Protein AF-A0A9X8DNZ8-F1 (afdb_monomer)

Radius of gyration: 79.42 Å; Cα contacts (8 Å, |Δi|>4): 72; chains: 1; bounding box: 131×58×245 Å

Solvent-accessible surface area (backbone atoms only — not comparable to full-atom values): 17752 Å² total; per-residue (Å²): 133,63,67,73,53,52,57,54,47,52,53,52,49,52,51,50,50,52,53,48,52,52,49,54,49,52,51,49,55,52,49,54,51,52,51,52,51,52,51,51,53,51,51,53,50,52,52,49,52,49,53,49,52,53,49,52,52,53,52,50,52,51,50,53,50,53,51,54,52,51,52,50,54,51,52,51,53,53,50,51,50,49,53,50,52,53,50,54,50,52,51,52,52,53,54,50,53,54,50,50,52,52,48,52,52,50,54,50,51,51,53,53,49,54,53,51,49,52,55,49,52,54,50,49,52,50,53,51,52,51,49,52,52,51,52,51,50,49,52,50,50,52,53,49,51,52,52,50,52,53,49,54,52,50,50,54,51,49,52,51,52,50,55,51,55,58,70,68,49,90,71,82,93,80,82,96,78,85,86,81,74,82,58,57,67,57,52,56,56,54,50,56,57,54,50,46,41,76,75,63,80,50,51,47,55,56,50,48,49,55,50,49,55,50,46,68,67,60,78,47,62,80,56,36,59,49,49,64,48,49,71,73,75,51,98,72,76,46,43,70,62,55,52,53,51,50,52,51,49,52,52,50,51,52,52,51,48,50,50,50,56,48,60,68,61,33,53,62,57,94,88,56,52,73,66,58,45,52,50,54,47,49,48,53,26,53,79,6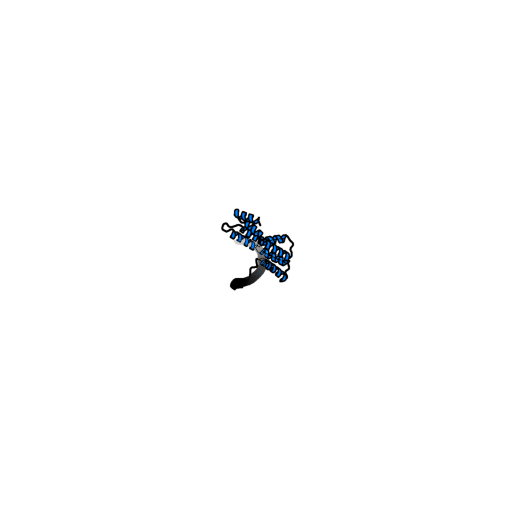4,70,51,57,71,70,61,36,51,53,44,57,47,74,19,40,86,49,66,73,58,30,50,52,54,52,58,53,64,72,74,108

Foldseek 3Di:
DVVVVVVVVVVVVVVVVVVVVVVVVVVVVVVVVVVVVVVVVVVVVVVVVVVVVVVVVVVVVVVVVVVVVVVVVVVVVVVVVVVVVVVVVVVVVVVVVVVVVVVVVVVVVVVVVVVVVVVVVVVVVVVVVVVVVVVVVVVVVVVVVVVVVVVVVVVVVVVVVVVVVVVPPDDDDDDDDDDDDPVVVLVVVLVVLVVCVVPPVDDQQVSVVVVLVCQVVVPPVVSNVVVVVVVVPDDDSGNVVVSVVSVVVVVVVVLVVLVVVLLVLLADDPPDDLVRSLVVLVVSCSNSVHDPVVSLVSNLVRYPPVVVSVVSVVVVVVD

Mean predicted aligned error: 21.53 Å

Structure (mmCIF, N/CA/C/O backbone):
data_AF-A0A9X8DNZ8-F1
#
_entry.id   AF-A0A9X8DNZ8-F1
#
loop_
_atom_site.group_PDB
_atom_site.id
_atom_site.type_symbol
_atom_site.label_atom_id
_atom_site.label_alt_id
_atom_site.label_comp_id
_atom_site.label_asym_id
_atom_site.label_entity_id
_atom_site.label_seq_id
_atom_site.pdbx_PDB_ins_code
_atom_site.Cartn_x
_atom_site.Cartn_y
_atom_site.Cartn_z
_atom_site.occupancy
_atom_site.B_iso_or_equiv
_atom_site.auth_seq_id
_atom_site.auth_comp_id
_atom_site.auth_asym_id
_atom_site.auth_atom_id
_atom_site.pdbx_PDB_model_num
ATOM 1 N N . ASN A 1 1 ? -72.846 7.928 144.004 1.00 53.88 1 ASN A N 1
ATOM 2 C CA . ASN A 1 1 ? -71.671 8.209 143.146 1.00 53.88 1 ASN A CA 1
ATOM 3 C C . ASN A 1 1 ? -71.038 6.981 142.483 1.00 53.88 1 ASN A C 1
ATOM 5 O O . ASN A 1 1 ? -70.065 7.169 141.765 1.00 53.88 1 ASN A O 1
ATOM 9 N N . GLU A 1 2 ? -71.590 5.767 142.614 1.00 50.53 2 GLU A N 1
ATOM 10 C CA . GLU A 1 2 ? -71.087 4.581 141.883 1.00 50.53 2 GLU A CA 1
ATOM 11 C C . GLU A 1 2 ? -71.975 4.176 140.691 1.00 50.53 2 GLU A C 1
ATOM 13 O O . GLU A 1 2 ? -71.447 3.799 139.653 1.00 50.53 2 GLU A O 1
ATOM 18 N N . VAL A 1 3 ? -73.295 4.391 140.771 1.00 57.28 3 VAL A N 1
ATOM 19 C CA . VAL A 1 3 ? -74.269 4.008 139.722 1.00 57.28 3 VAL A CA 1
ATOM 20 C C . VAL A 1 3 ? -74.147 4.847 138.431 1.00 57.28 3 VAL A C 1
ATOM 22 O O . VAL A 1 3 ? -74.189 4.303 137.335 1.00 57.28 3 VAL A O 1
ATOM 25 N N . ASN A 1 4 ? -73.852 6.152 138.525 1.00 55.16 4 ASN A N 1
ATOM 26 C CA . ASN A 1 4 ? -73.602 6.988 137.332 1.00 55.16 4 ASN A CA 1
ATOM 27 C C . ASN A 1 4 ? -72.264 6.676 136.631 1.00 55.16 4 ASN A C 1
ATOM 29 O O . ASN A 1 4 ? -72.057 7.090 135.494 1.00 55.16 4 ASN A O 1
ATOM 33 N N . ARG A 1 5 ? -71.331 5.978 137.298 1.00 57.69 5 ARG A N 1
ATOM 34 C CA . ARG A 1 5 ? -70.069 5.535 136.679 1.00 57.69 5 ARG A CA 1
ATOM 35 C C . ARG A 1 5 ? -70.252 4.234 135.905 1.00 57.69 5 ARG A C 1
ATOM 37 O O . ARG A 1 5 ? -69.606 4.074 134.879 1.00 57.69 5 ARG A O 1
ATOM 44 N N . THR A 1 6 ? -71.122 3.336 136.365 1.00 58.97 6 THR A N 1
ATOM 45 C CA . THR A 1 6 ? -71.393 2.057 135.693 1.00 58.97 6 THR A CA 1
ATOM 46 C C . THR A 1 6 ? -72.215 2.243 134.418 1.00 58.97 6 THR A C 1
ATOM 48 O O . THR A 1 6 ? -71.844 1.685 133.392 1.00 58.97 6 THR A O 1
ATOM 51 N N . GLU A 1 7 ? -73.227 3.117 134.421 1.00 61.44 7 GLU A N 1
ATOM 52 C CA . GLU A 1 7 ? -74.022 3.416 133.212 1.00 61.44 7 GLU A CA 1
ATOM 53 C C . GLU A 1 7 ? -73.207 4.163 132.135 1.00 61.44 7 GLU A C 1
ATOM 55 O O . GLU A 1 7 ? -73.323 3.874 130.944 1.00 61.44 7 GLU A O 1
ATOM 60 N N . GLY A 1 8 ? -72.312 5.077 132.535 1.00 66.94 8 GLY A N 1
ATOM 61 C CA . GLY A 1 8 ? -71.400 5.760 131.605 1.00 66.94 8 GLY A CA 1
ATOM 62 C C . GLY A 1 8 ? -70.326 4.842 131.005 1.00 66.94 8 GLY A C 1
ATOM 63 O O . GLY A 1 8 ? -69.900 5.046 129.865 1.00 66.94 8 GLY A O 1
ATOM 64 N N . LEU A 1 9 ? -69.908 3.810 131.750 1.00 68.69 9 LEU A N 1
ATOM 65 C CA . LEU A 1 9 ? -68.983 2.783 131.266 1.00 68.69 9 LEU A CA 1
ATOM 66 C C . LEU A 1 9 ? -69.669 1.815 130.295 1.00 68.69 9 LEU A C 1
ATOM 68 O O . LEU A 1 9 ? -69.074 1.500 129.271 1.00 68.69 9 LEU A O 1
ATOM 72 N N . GLU A 1 10 ? -70.911 1.397 130.559 1.00 70.88 10 GLU A N 1
ATOM 73 C CA . GLU A 1 10 ? -71.688 0.535 129.652 1.00 70.88 10 GLU A CA 1
ATOM 74 C C . GLU A 1 10 ? -72.021 1.229 128.324 1.00 70.88 10 GLU A C 1
ATOM 76 O O . GLU A 1 10 ? -71.846 0.630 127.261 1.00 70.88 10 GLU A O 1
ATOM 81 N N . ALA A 1 11 ? -72.415 2.507 128.358 1.00 75.06 11 ALA A N 1
ATOM 82 C CA . ALA A 1 11 ? -72.649 3.295 127.146 1.00 75.06 11 ALA A CA 1
ATOM 83 C C . ALA A 1 11 ? -71.362 3.479 126.319 1.00 75.06 11 ALA A C 1
ATOM 85 O O . ALA A 1 11 ? -71.377 3.275 125.105 1.00 75.06 11 ALA A O 1
ATOM 86 N N . SER A 1 12 ? -70.231 3.766 126.978 1.00 77.44 12 SER A N 1
ATOM 87 C CA . SER A 1 12 ? -68.924 3.865 126.309 1.00 77.44 12 SER A CA 1
ATOM 88 C C . SER A 1 12 ? -68.467 2.525 125.722 1.00 77.44 12 SER A C 1
ATOM 90 O O . SER A 1 12 ? -67.838 2.501 124.666 1.00 77.44 12 SER A O 1
ATOM 92 N N . LEU A 1 13 ? -68.790 1.400 126.372 1.00 78.50 13 LEU A N 1
ATOM 93 C CA . LEU A 1 13 ? -68.471 0.060 125.869 1.00 78.50 13 LEU A CA 1
ATOM 94 C C . LEU A 1 13 ? -69.308 -0.299 124.634 1.00 78.50 13 LEU A C 1
ATOM 96 O O . LEU A 1 13 ? -68.781 -0.869 123.680 1.00 78.50 13 LEU A O 1
ATOM 100 N N . ALA A 1 14 ? -70.598 0.046 124.634 1.00 78.81 14 ALA A N 1
ATOM 101 C CA . ALA A 1 14 ? -71.493 -0.172 123.499 1.00 78.81 14 ALA A CA 1
ATOM 102 C C . ALA A 1 14 ? -71.117 0.707 122.294 1.00 78.81 14 ALA A C 1
ATOM 104 O O . ALA A 1 14 ? -71.125 0.241 121.153 1.00 78.81 14 ALA A O 1
ATOM 105 N N . GLU A 1 15 ? -70.735 1.962 122.537 1.00 82.50 15 GLU A N 1
ATOM 106 C CA . GLU A 1 15 ? -70.249 2.877 121.503 1.00 82.50 15 GLU A CA 1
ATOM 107 C C . GLU A 1 15 ? -68.892 2.428 120.941 1.00 82.50 15 GLU A C 1
ATOM 109 O O . GLU A 1 15 ? -68.721 2.367 119.722 1.00 82.50 15 GLU A O 1
ATOM 114 N N . ALA A 1 16 ? -67.963 1.994 121.802 1.00 81.31 16 ALA A N 1
ATOM 115 C CA . ALA A 1 16 ? -66.699 1.394 121.380 1.00 81.31 16 ALA A CA 1
ATOM 116 C C . ALA A 1 16 ? -66.910 0.101 120.571 1.00 81.31 16 ALA A C 1
ATOM 118 O O . ALA A 1 16 ? -66.243 -0.098 119.557 1.00 81.31 16 ALA A O 1
ATOM 119 N N . GLY A 1 17 ? -67.867 -0.747 120.964 1.00 83.31 17 GLY A N 1
ATOM 120 C CA . GLY A 1 17 ? -68.229 -1.966 120.235 1.00 83.31 17 GLY A CA 1
ATOM 121 C C . GLY A 1 17 ? -68.838 -1.690 118.857 1.00 83.31 17 GLY A C 1
ATOM 122 O O . GLY A 1 17 ? -68.479 -2.345 117.879 1.00 83.31 17 GLY A O 1
ATOM 123 N N . ASN A 1 18 ? -69.706 -0.681 118.743 1.00 84.81 18 ASN A N 1
ATOM 124 C CA . ASN A 1 18 ? -70.258 -0.254 117.454 1.00 84.81 18 ASN A CA 1
ATOM 125 C C . ASN A 1 18 ? -69.187 0.374 116.549 1.00 84.81 18 ASN A C 1
ATOM 127 O O . ASN A 1 18 ? -69.137 0.065 115.360 1.00 84.81 18 ASN A O 1
ATOM 131 N N . SER A 1 19 ? -68.303 1.205 117.107 1.00 86.81 19 SER A N 1
ATOM 132 C CA . SER A 1 19 ? -67.188 1.823 116.378 1.00 86.81 19 SER A CA 1
ATOM 133 C C . SER A 1 19 ? -66.185 0.773 115.878 1.00 86.81 19 SER A C 1
ATOM 135 O O . SER A 1 19 ? -65.744 0.828 114.729 1.00 86.81 19 SER A O 1
ATOM 137 N N . LEU A 1 20 ? -65.911 -0.257 116.690 1.00 88.12 20 LEU A N 1
ATOM 138 C CA . LEU A 1 20 ? -65.120 -1.419 116.283 1.00 88.12 20 LEU A CA 1
ATOM 139 C C . LEU A 1 20 ? -65.789 -2.174 115.130 1.00 88.12 20 LEU A C 1
ATOM 141 O O . LEU A 1 20 ? -65.130 -2.444 114.134 1.00 88.12 20 LEU A O 1
ATOM 145 N N . ARG A 1 21 ? -67.098 -2.446 115.207 1.00 89.31 21 ARG A N 1
ATOM 146 C CA . ARG A 1 21 ? -67.826 -3.166 114.149 1.00 89.31 21 ARG A CA 1
ATOM 147 C C . ARG A 1 21 ? -67.838 -2.410 112.817 1.00 89.31 21 ARG A C 1
ATOM 149 O O . ARG A 1 21 ? -67.709 -3.019 111.760 1.00 89.31 21 ARG A O 1
ATOM 156 N N . VAL A 1 22 ? -67.985 -1.084 112.859 1.00 90.56 22 VAL A N 1
ATOM 157 C CA . VAL A 1 22 ? -67.903 -0.223 111.665 1.00 90.56 22 VAL A CA 1
ATOM 158 C C . VAL A 1 22 ? -66.478 -0.196 111.110 1.00 90.56 22 VAL A C 1
ATOM 160 O O . VAL A 1 22 ? -66.301 -0.278 109.898 1.00 90.56 22 VAL A O 1
ATOM 163 N N . SER A 1 23 ? -65.461 -0.143 111.974 1.00 88.81 23 SER A N 1
ATOM 164 C CA . SER A 1 23 ? -64.052 -0.238 111.573 1.00 88.81 23 SER A CA 1
ATOM 165 C C . SER A 1 23 ? -63.722 -1.595 110.935 1.00 88.81 23 SER A C 1
ATOM 167 O O . SER A 1 23 ? -63.098 -1.648 109.879 1.00 88.81 23 SER A O 1
ATOM 169 N N . GLU A 1 24 ? -64.201 -2.701 111.506 1.00 91.06 24 GLU A N 1
ATOM 170 C CA . GLU A 1 24 ? -64.069 -4.055 110.950 1.00 91.06 24 GLU A CA 1
ATOM 171 C C . GLU A 1 24 ? -64.763 -4.200 109.589 1.00 91.06 24 GLU A C 1
ATOM 173 O O . GLU A 1 24 ? -64.240 -4.852 108.687 1.00 91.06 24 GLU A O 1
ATOM 178 N N . GLN A 1 25 ? -65.930 -3.576 109.412 1.00 91.88 25 GLN A N 1
ATOM 179 C CA . GLN A 1 25 ? -66.623 -3.579 108.128 1.00 91.88 25 GLN A CA 1
ATOM 180 C C . GLN A 1 25 ? -65.895 -2.717 107.084 1.00 91.88 25 GLN A C 1
ATOM 182 O O . GLN A 1 25 ? -65.643 -3.190 105.981 1.00 91.88 25 GLN A O 1
ATOM 187 N N . CYS A 1 26 ? -65.479 -1.503 107.451 1.00 93.31 26 CYS A N 1
ATOM 188 C CA . CYS A 1 26 ? -64.715 -0.602 106.584 1.00 93.31 26 CYS A CA 1
ATOM 189 C C . CYS A 1 26 ? -63.371 -1.221 106.162 1.00 93.31 26 CYS A C 1
ATOM 191 O O . CYS A 1 26 ? -62.981 -1.156 104.999 1.00 93.31 26 CYS A O 1
ATOM 193 N N . THR A 1 27 ? -62.675 -1.890 107.086 1.00 91.25 27 THR A N 1
ATOM 194 C CA . THR A 1 27 ? -61.431 -2.610 106.774 1.00 91.25 27 THR A CA 1
ATOM 195 C C . THR A 1 27 ? -61.672 -3.814 105.871 1.00 91.25 27 THR A C 1
ATOM 197 O O . THR A 1 27 ? -60.873 -4.042 104.967 1.00 91.25 27 THR A O 1
ATOM 200 N N . ARG A 1 28 ? -62.770 -4.561 106.053 1.00 92.88 28 ARG A N 1
ATOM 201 C CA . ARG A 1 28 ? -63.123 -5.675 105.161 1.00 92.88 28 ARG A CA 1
ATOM 202 C C . ARG A 1 28 ? -63.418 -5.193 103.739 1.00 92.88 28 ARG A C 1
ATOM 204 O O . ARG A 1 28 ? -62.855 -5.741 102.799 1.00 92.88 28 ARG A O 1
ATOM 211 N N . GLU A 1 29 ? -64.226 -4.147 103.592 1.00 94.06 29 GLU A N 1
ATOM 212 C CA . GLU A 1 29 ? -64.543 -3.534 102.294 1.00 94.06 29 GLU A CA 1
ATOM 213 C C . GLU A 1 29 ? -63.278 -2.979 101.611 1.00 94.06 29 GLU A C 1
ATOM 215 O O . GLU A 1 29 ? -63.057 -3.211 100.423 1.00 94.06 29 GLU A O 1
ATOM 220 N N . ALA A 1 30 ? -62.384 -2.335 102.372 1.00 93.56 30 ALA A N 1
ATOM 221 C CA . ALA A 1 30 ? -61.098 -1.866 101.858 1.00 93.56 30 ALA A CA 1
ATOM 222 C C . ALA A 1 30 ? -60.190 -3.019 101.386 1.00 93.56 30 ALA A C 1
ATOM 224 O O . ALA A 1 30 ? -59.528 -2.895 100.356 1.00 93.56 30 ALA A O 1
ATOM 225 N N . VAL A 1 31 ? -60.161 -4.148 102.104 1.00 94.94 31 VAL A N 1
ATOM 226 C CA . VAL A 1 31 ? -59.398 -5.342 101.698 1.00 94.94 31 VAL A CA 1
ATOM 227 C C . VAL A 1 31 ? -59.968 -5.951 100.418 1.00 94.94 31 VAL A C 1
ATOM 229 O O . VAL A 1 31 ? -59.200 -6.265 99.513 1.00 94.94 31 VAL A O 1
ATOM 232 N N . GLU A 1 32 ? -61.291 -6.077 100.304 1.00 94.69 32 GLU A N 1
ATOM 233 C CA . GLU A 1 32 ? -61.946 -6.586 99.091 1.00 94.69 32 GLU A CA 1
ATOM 234 C C . GLU A 1 32 ? -61.673 -5.688 97.874 1.00 94.69 32 GLU A C 1
ATOM 236 O O . GLU A 1 32 ? -61.399 -6.189 96.780 1.00 94.69 32 GLU A O 1
ATOM 241 N N . GLN A 1 33 ? -61.673 -4.365 98.063 1.00 95.69 33 GLN A N 1
ATOM 242 C CA . GLN A 1 33 ? -61.351 -3.412 97.004 1.00 95.69 33 GLN A CA 1
ATOM 243 C C . GLN A 1 33 ? -59.878 -3.492 96.577 1.00 95.69 33 GLN A C 1
ATOM 245 O O . GLN A 1 33 ? -59.594 -3.538 95.379 1.00 95.69 33 GLN A O 1
ATOM 250 N N . LEU A 1 34 ? -58.945 -3.591 97.529 1.00 95.62 34 LEU A N 1
ATOM 251 C CA . LEU A 1 34 ? -57.523 -3.796 97.229 1.00 95.62 34 LEU A CA 1
ATOM 252 C C . LEU A 1 34 ? -57.270 -5.133 96.519 1.00 95.62 34 LEU A C 1
ATOM 254 O O . LEU A 1 34 ? -56.441 -5.201 95.611 1.00 95.62 34 LEU A O 1
ATOM 258 N N . ASP A 1 35 ? -57.989 -6.194 96.891 1.00 96.00 35 ASP A N 1
ATOM 259 C CA . ASP A 1 35 ? -57.913 -7.489 96.214 1.00 96.00 35 ASP A CA 1
ATOM 260 C C . ASP A 1 35 ? -58.441 -7.408 94.777 1.00 96.00 35 ASP A C 1
ATOM 262 O O . ASP A 1 35 ? -57.814 -7.956 93.863 1.00 96.00 35 ASP A O 1
ATOM 266 N N . HIS A 1 36 ? -59.544 -6.688 94.552 1.00 96.38 36 HIS A N 1
ATOM 267 C CA . HIS A 1 36 ? -60.071 -6.439 93.211 1.00 96.38 36 HIS A CA 1
ATOM 268 C C . HIS A 1 36 ? -59.072 -5.658 92.349 1.00 96.38 36 HIS A C 1
ATOM 270 O O . HIS A 1 36 ? -58.758 -6.078 91.233 1.00 96.38 36 HIS A O 1
ATOM 276 N N . GLU A 1 37 ? -58.518 -4.564 92.876 1.00 96.25 37 GLU A N 1
ATOM 277 C CA . GLU A 1 37 ? -57.499 -3.764 92.193 1.00 96.25 37 GLU A CA 1
ATOM 278 C C . GLU A 1 37 ? -56.243 -4.591 91.890 1.00 96.25 37 GLU A C 1
ATOM 280 O O . GLU A 1 37 ? -55.742 -4.553 90.766 1.00 96.25 37 GLU A O 1
ATOM 285 N N . ARG A 1 38 ? -55.769 -5.417 92.835 1.00 96.38 38 ARG A N 1
ATOM 286 C CA . ARG A 1 38 ? -54.625 -6.319 92.618 1.00 96.38 38 ARG A CA 1
ATOM 287 C C . ARG A 1 38 ? -54.864 -7.263 91.441 1.00 96.38 38 ARG A C 1
ATOM 289 O O . ARG A 1 38 ? -53.961 -7.447 90.623 1.00 96.38 38 ARG A O 1
ATOM 296 N N . VAL A 1 39 ? -56.051 -7.867 91.351 1.00 96.94 39 VAL A N 1
ATOM 297 C CA . VAL A 1 39 ? -56.406 -8.779 90.251 1.00 96.94 39 VAL A CA 1
ATOM 298 C C . VAL A 1 39 ? -56.462 -8.032 88.917 1.00 96.94 39 VAL A C 1
ATOM 300 O O . VAL A 1 39 ? -55.906 -8.518 87.931 1.00 96.94 39 VAL A O 1
ATOM 303 N N . GLN A 1 40 ? -57.050 -6.832 88.884 1.00 96.25 40 GLN A N 1
ATOM 304 C CA . GLN A 1 40 ? -57.084 -5.997 87.677 1.00 96.25 40 GLN A CA 1
ATOM 305 C C . GLN A 1 40 ? -55.678 -5.602 87.214 1.00 96.25 40 GLN A C 1
ATOM 307 O O . GLN A 1 40 ? -55.355 -5.735 86.034 1.00 96.25 40 GLN A O 1
ATOM 312 N N . PHE A 1 41 ? -54.801 -5.192 88.135 1.00 96.62 41 PHE A N 1
ATOM 313 C CA . PHE A 1 41 ? -53.411 -4.879 87.802 1.00 96.62 41 PHE A CA 1
ATOM 314 C C . PHE A 1 41 ? -52.639 -6.107 87.309 1.00 96.62 41 PHE A C 1
ATOM 316 O O . PHE A 1 41 ? -51.844 -5.985 86.379 1.00 96.62 41 PHE A O 1
ATOM 323 N N . GLN A 1 42 ? -52.879 -7.293 87.878 1.00 96.94 42 GLN A N 1
ATOM 324 C CA . GLN A 1 42 ? -52.272 -8.533 87.385 1.00 96.94 42 GLN A CA 1
ATOM 325 C C . GLN A 1 42 ? -52.723 -8.878 85.962 1.00 96.94 42 GLN A C 1
ATOM 327 O O . GLN A 1 42 ? -51.879 -9.226 85.136 1.00 96.94 42 GLN A O 1
ATOM 332 N N . LEU A 1 43 ? -54.017 -8.751 85.661 1.00 97.31 43 LEU A N 1
ATOM 333 C CA . LEU A 1 43 ? -54.561 -8.958 84.315 1.00 97.31 43 LEU A CA 1
ATOM 334 C C . LEU A 1 43 ? -53.976 -7.957 83.314 1.00 97.31 43 LEU A C 1
ATOM 336 O O . LEU A 1 43 ? -53.448 -8.365 82.281 1.00 97.31 43 LEU A O 1
ATOM 340 N N . ALA A 1 44 ? -53.984 -6.666 83.655 1.00 96.25 44 ALA A N 1
ATOM 341 C CA . ALA A 1 44 ? -53.419 -5.617 82.813 1.00 96.25 44 ALA A CA 1
ATOM 342 C C . ALA A 1 44 ? -51.917 -5.829 82.564 1.00 96.25 44 ALA A C 1
ATOM 344 O O . ALA A 1 44 ? -51.437 -5.628 81.448 1.00 96.25 44 ALA A O 1
ATOM 345 N N . LEU A 1 45 ? -51.170 -6.282 83.578 1.00 96.88 45 LEU A N 1
ATOM 346 C CA . LEU A 1 45 ? -49.752 -6.604 83.438 1.00 96.88 45 LEU A CA 1
ATOM 347 C C . LEU A 1 45 ? -49.530 -7.804 82.507 1.00 96.88 45 LEU A C 1
ATOM 349 O O . LEU A 1 45 ? -48.628 -7.755 81.673 1.00 96.88 45 LEU A O 1
ATOM 353 N N . GLN A 1 46 ? -50.341 -8.861 82.617 1.00 97.19 46 GLN A N 1
ATOM 354 C CA . GLN A 1 46 ? -50.267 -10.017 81.715 1.00 97.19 46 GLN A CA 1
ATOM 355 C C . GLN A 1 46 ? -50.605 -9.638 80.271 1.00 97.19 46 GLN A C 1
ATOM 357 O O . GLN A 1 46 ? -49.917 -10.068 79.344 1.00 97.19 46 GLN A O 1
ATOM 362 N N . GLU A 1 47 ? -51.628 -8.810 80.067 1.00 97.19 47 GLU A N 1
ATOM 363 C CA . GLU A 1 47 ? -52.017 -8.334 78.741 1.00 97.19 47 GLU A CA 1
ATOM 364 C C . GLU A 1 47 ? -50.932 -7.443 78.125 1.00 97.19 47 GLU A C 1
ATOM 366 O O . GLU A 1 47 ? -50.555 -7.645 76.970 1.00 97.19 47 GLU A O 1
ATOM 371 N N . GLN A 1 48 ? -50.330 -6.548 78.916 1.00 96.81 48 GLN A N 1
ATOM 372 C CA . GLN A 1 48 ? -49.155 -5.775 78.505 1.00 96.81 48 GLN A CA 1
ATOM 373 C C . GLN A 1 48 ? -47.968 -6.672 78.144 1.00 96.81 48 GLN A C 1
ATOM 375 O O . GLN A 1 48 ? -47.346 -6.481 77.102 1.00 96.81 48 GLN A O 1
ATOM 380 N N . GLN A 1 49 ? -47.657 -7.681 78.962 1.00 96.69 49 GLN A N 1
ATOM 381 C CA . GLN A 1 49 ? -46.571 -8.623 78.675 1.00 96.69 49 GLN A CA 1
ATOM 382 C C . GLN A 1 49 ? -46.811 -9.389 77.374 1.00 96.69 49 GLN A C 1
ATOM 384 O O . GLN A 1 49 ? -45.887 -9.534 76.573 1.00 96.69 49 GLN A O 1
ATOM 389 N N . LYS A 1 50 ? -48.047 -9.840 77.137 1.00 97.19 50 LYS A N 1
ATOM 390 C CA . LYS A 1 50 ? -48.434 -10.517 75.899 1.00 97.19 50 LYS A CA 1
ATOM 391 C C . LYS A 1 50 ? -48.324 -9.582 74.695 1.00 97.19 50 LYS A C 1
ATOM 393 O O . LYS A 1 50 ? -47.670 -9.932 73.720 1.00 97.19 50 LYS A O 1
ATOM 398 N N . SER A 1 51 ? -48.875 -8.372 74.797 1.00 96.62 51 SER A N 1
ATOM 399 C CA . SER A 1 51 ? -48.777 -7.360 73.742 1.00 96.62 51 SER A CA 1
ATOM 400 C C . SER A 1 51 ? -47.325 -6.995 73.434 1.00 96.62 51 SER A C 1
ATOM 402 O O . SER A 1 51 ? -46.991 -6.784 72.269 1.00 96.62 51 SER A O 1
ATOM 404 N N . ARG A 1 52 ? -46.456 -6.926 74.451 1.00 97.00 52 ARG A N 1
ATOM 405 C CA . ARG A 1 52 ? -45.025 -6.662 74.268 1.00 97.00 52 ARG A CA 1
ATOM 406 C C . ARG A 1 52 ? -44.342 -7.800 73.514 1.00 97.00 52 ARG A C 1
ATOM 408 O O . ARG A 1 52 ? -43.623 -7.529 72.562 1.00 97.00 52 ARG A O 1
ATOM 415 N N . LEU A 1 53 ? -44.608 -9.050 73.895 1.00 97.44 53 LEU A N 1
ATOM 416 C CA . LEU A 1 53 ? -44.091 -10.242 73.210 1.00 97.44 53 LEU A CA 1
ATOM 417 C C . LEU A 1 53 ? -44.546 -10.318 71.747 1.00 97.44 53 LEU A C 1
ATOM 419 O O . LEU A 1 53 ? -43.746 -10.636 70.868 1.00 97.44 53 LEU A O 1
ATOM 423 N N . ASP A 1 54 ? -45.813 -10.016 71.473 1.00 96.75 54 ASP A N 1
ATOM 424 C CA . ASP A 1 54 ? -46.352 -10.023 70.111 1.00 96.75 54 ASP A CA 1
ATOM 425 C C . ASP A 1 54 ? -45.721 -8.909 69.258 1.00 96.75 54 ASP A C 1
ATOM 427 O O . ASP A 1 54 ? -45.376 -9.131 68.092 1.00 96.75 54 ASP A O 1
ATOM 431 N N . LEU A 1 55 ? -45.491 -7.731 69.848 1.00 96.25 55 LEU A N 1
ATOM 432 C CA . LEU A 1 55 ? -44.780 -6.640 69.187 1.00 96.25 55 LEU A CA 1
ATOM 433 C C . LEU A 1 55 ? -43.312 -7.001 68.916 1.00 96.25 55 LEU A C 1
ATOM 435 O O . LEU A 1 55 ? -42.849 -6.788 67.800 1.00 96.25 55 LEU A O 1
ATOM 439 N N . GLU A 1 56 ? -42.595 -7.563 69.892 1.00 96.25 56 GLU A N 1
ATOM 440 C CA . GLU A 1 56 ? -41.205 -8.025 69.745 1.00 96.25 56 GLU A CA 1
ATOM 441 C C . GLU A 1 56 ? -41.076 -9.059 68.620 1.00 96.25 56 GLU A C 1
ATOM 443 O O . GLU A 1 56 ? -40.238 -8.907 67.734 1.00 96.25 56 GLU A O 1
ATOM 448 N N . ARG A 1 57 ? -41.965 -10.057 68.569 1.00 96.56 57 ARG A N 1
ATOM 449 C CA . ARG A 1 57 ? -41.979 -11.037 67.470 1.00 96.56 57 ARG A CA 1
ATOM 450 C C . ARG A 1 57 ? -42.226 -10.381 66.117 1.00 96.56 57 ARG A C 1
ATOM 452 O O . ARG A 1 57 ? -41.514 -10.660 65.158 1.00 96.56 57 ARG A O 1
ATOM 459 N N . THR A 1 58 ? -43.198 -9.473 66.047 1.00 96.75 58 THR A N 1
ATOM 460 C CA . THR A 1 58 ? -43.536 -8.775 64.799 1.00 96.75 58 THR A CA 1
ATOM 461 C C . THR A 1 58 ? -42.376 -7.907 64.309 1.00 96.75 58 THR A C 1
ATOM 463 O O . THR A 1 58 ? -42.101 -7.853 63.108 1.00 96.75 58 THR A O 1
ATOM 466 N N . THR A 1 59 ? -41.676 -7.216 65.214 1.00 92.88 59 THR A N 1
ATOM 467 C CA . THR A 1 59 ? -40.518 -6.402 64.833 1.00 92.88 59 THR A CA 1
ATOM 468 C C . THR A 1 59 ? -39.334 -7.266 64.420 1.00 92.88 59 THR A C 1
ATOM 470 O O . THR A 1 59 ? -38.700 -6.947 63.414 1.00 92.88 59 THR A O 1
ATOM 473 N N . GLU A 1 60 ? -39.073 -8.378 65.108 1.00 95.75 60 GLU A N 1
ATOM 474 C CA . GLU A 1 60 ? -38.046 -9.342 64.706 1.00 95.75 60 GLU A CA 1
ATOM 475 C C . GLU A 1 60 ? -38.316 -9.944 63.325 1.00 95.75 60 GLU A C 1
ATOM 477 O O . GLU A 1 60 ? -37.409 -9.993 62.494 1.00 95.75 60 GLU A O 1
ATOM 482 N N . ASP A 1 61 ? -39.552 -10.367 63.051 1.00 96.56 61 ASP A N 1
ATOM 483 C CA . ASP A 1 61 ? -39.937 -10.911 61.747 1.00 96.56 61 ASP A CA 1
ATOM 484 C C . ASP A 1 61 ? -39.774 -9.868 60.641 1.00 96.56 61 ASP A C 1
ATOM 486 O O . ASP A 1 61 ? -39.249 -10.171 59.566 1.00 96.56 61 ASP A O 1
ATOM 490 N N . ARG A 1 62 ? -40.128 -8.606 60.922 1.00 95.44 62 ARG A N 1
ATOM 491 C CA . ARG A 1 62 ? -39.914 -7.503 59.979 1.00 95.44 62 ARG A CA 1
ATOM 492 C C . ARG A 1 62 ? -38.429 -7.258 59.712 1.00 95.44 62 ARG A C 1
ATOM 494 O O . ARG A 1 62 ? -38.048 -7.044 58.564 1.00 95.44 62 ARG A O 1
ATOM 501 N N . VAL A 1 63 ? -37.586 -7.300 60.745 1.00 94.69 63 VAL A N 1
ATOM 502 C CA . VAL A 1 63 ? -36.130 -7.147 60.594 1.00 94.69 63 VAL A CA 1
ATOM 503 C C . VAL A 1 63 ? -35.541 -8.313 59.799 1.00 94.69 63 VAL A C 1
ATOM 505 O O . VAL A 1 63 ? -34.765 -8.069 58.876 1.00 94.69 63 VAL A O 1
ATOM 508 N N . ARG A 1 64 ? -35.949 -9.558 60.082 1.00 96.19 64 ARG A N 1
ATOM 509 C CA . ARG A 1 64 ? -35.539 -10.738 59.303 1.00 96.19 64 ARG A CA 1
ATOM 510 C C . ARG A 1 64 ? -35.908 -10.590 57.828 1.00 96.19 64 ARG A C 1
ATOM 512 O O . ARG A 1 64 ? -35.039 -10.759 56.977 1.00 96.19 64 ARG A O 1
ATOM 519 N N . ALA A 1 65 ? -37.147 -10.197 57.525 1.00 95.00 65 ALA A N 1
ATOM 520 C CA . ALA A 1 65 ? -37.595 -9.981 56.151 1.00 95.00 65 ALA A CA 1
ATOM 521 C C . ALA A 1 65 ? -36.735 -8.932 55.422 1.00 95.00 65 ALA A C 1
ATOM 523 O O . ALA A 1 65 ? -36.244 -9.196 54.324 1.00 95.00 65 ALA A O 1
ATOM 524 N N . MET A 1 66 ? -36.463 -7.786 56.059 1.00 92.81 66 MET A N 1
ATOM 525 C CA . MET A 1 66 ? -35.607 -6.741 55.479 1.00 92.81 66 MET A CA 1
ATOM 526 C C . MET A 1 66 ? -34.174 -7.218 55.206 1.00 92.81 66 MET A C 1
ATOM 528 O O . MET A 1 66 ? -33.593 -6.837 54.191 1.00 92.81 66 MET A O 1
ATOM 532 N N . ILE A 1 67 ? -33.592 -8.033 56.094 1.00 93.25 67 ILE A N 1
ATOM 533 C CA . ILE A 1 67 ? -32.249 -8.598 55.890 1.00 93.25 67 ILE A CA 1
ATOM 534 C C . ILE A 1 67 ? -32.254 -9.499 54.653 1.00 93.25 67 ILE A C 1
ATOM 536 O O . ILE A 1 67 ? -31.445 -9.288 53.753 1.00 93.25 67 ILE A O 1
ATOM 540 N N . THR A 1 68 ? -33.217 -10.418 54.549 1.00 93.75 68 THR A N 1
ATOM 541 C CA . THR A 1 68 ? -33.312 -11.328 53.395 1.00 93.75 68 THR A CA 1
ATOM 542 C C . THR A 1 68 ? -33.590 -10.604 52.073 1.00 93.75 68 THR A C 1
ATOM 544 O O . THR A 1 68 ? -33.037 -10.964 51.034 1.00 93.75 68 THR A O 1
ATOM 547 N N . GLU A 1 69 ? -34.400 -9.540 52.086 1.00 92.19 69 GLU A N 1
ATOM 548 C CA . GLU A 1 69 ? -34.649 -8.714 50.900 1.00 92.19 69 GLU A CA 1
ATOM 549 C C . GLU A 1 69 ? -33.380 -7.965 50.470 1.00 92.19 69 GLU A C 1
ATOM 551 O O . GLU A 1 69 ? -33.064 -7.883 49.285 1.00 92.19 69 GLU A O 1
ATOM 556 N N . ARG A 1 70 ? -32.611 -7.441 51.430 1.00 89.75 70 ARG A N 1
ATOM 557 C CA . ARG A 1 70 ? -31.349 -6.756 51.137 1.00 89.75 70 ARG A CA 1
ATOM 558 C C . ARG A 1 70 ? -30.292 -7.714 50.589 1.00 89.75 70 ARG A C 1
ATOM 560 O O . ARG A 1 70 ? -29.586 -7.353 49.652 1.00 89.75 70 ARG A O 1
ATOM 567 N N . GLU A 1 71 ? -30.191 -8.915 51.151 1.00 92.56 71 GLU A N 1
ATOM 568 C CA . GLU A 1 71 ? -29.274 -9.959 50.679 1.00 92.56 71 GLU A CA 1
ATOM 569 C C . GLU A 1 71 ? -29.647 -10.453 49.277 1.00 92.56 71 GLU A C 1
ATOM 571 O O . GLU A 1 71 ? -28.773 -10.557 48.420 1.00 92.56 71 GLU A O 1
ATOM 576 N N . SER A 1 72 ? -30.934 -10.695 49.012 1.00 92.00 72 SER A N 1
ATOM 577 C CA . SER A 1 72 ? -31.405 -11.120 47.685 1.00 92.00 72 SER A CA 1
ATOM 578 C C . SER A 1 72 ? -31.206 -10.043 46.618 1.00 92.00 72 SER A C 1
ATOM 580 O O . SER A 1 72 ? -30.674 -10.356 45.556 1.00 92.00 72 SER A O 1
ATOM 582 N N . LYS A 1 73 ? -31.521 -8.772 46.911 1.00 90.75 73 LYS A N 1
ATOM 583 C CA . LYS A 1 73 ? -31.233 -7.651 45.996 1.00 90.75 73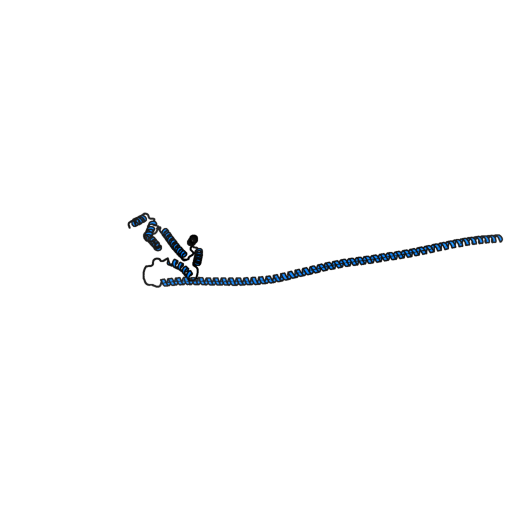 LYS A CA 1
ATOM 584 C C . LYS A 1 73 ? -29.738 -7.502 45.722 1.00 90.75 73 LYS A C 1
ATOM 586 O O . LYS A 1 73 ? -29.347 -7.326 44.574 1.00 90.75 73 LYS A O 1
ATOM 591 N N . GLY A 1 74 ? -28.903 -7.618 46.757 1.00 91.88 74 GLY A N 1
ATOM 592 C CA . GLY A 1 74 ? -27.449 -7.591 46.592 1.00 91.88 74 GLY A CA 1
ATOM 593 C C . GLY A 1 74 ? -26.933 -8.756 45.741 1.00 91.88 74 GLY A C 1
ATOM 594 O O . GLY A 1 74 ? -26.065 -8.563 44.895 1.00 91.88 74 GLY A O 1
ATOM 595 N N . ALA A 1 75 ? -27.487 -9.958 45.915 1.00 92.50 75 ALA A N 1
ATOM 596 C CA . ALA A 1 75 ? -27.131 -11.122 45.107 1.00 92.50 75 ALA A CA 1
ATOM 597 C C . ALA A 1 75 ? -27.557 -10.972 43.635 1.00 92.50 75 ALA A C 1
ATOM 599 O O . ALA A 1 75 ? -26.801 -11.353 42.742 1.00 92.50 75 ALA A O 1
ATOM 600 N N . GLU A 1 76 ? -28.736 -10.401 43.378 1.00 94.62 76 GLU A N 1
ATOM 601 C CA . GLU A 1 76 ? -29.234 -10.129 42.026 1.00 94.62 76 GLU A CA 1
ATOM 602 C C . GLU A 1 76 ? -28.372 -9.084 41.304 1.00 94.62 76 GLU A C 1
ATOM 604 O O . GLU A 1 76 ? -27.963 -9.307 40.164 1.00 94.62 76 GLU A O 1
ATOM 609 N N . GLU A 1 77 ? -28.011 -7.992 41.984 1.00 94.12 77 GLU A N 1
ATOM 610 C CA . GLU A 1 77 ? -27.126 -6.952 41.445 1.00 94.12 77 GLU A CA 1
ATOM 611 C C . GLU A 1 77 ? -25.741 -7.514 41.089 1.00 94.12 77 GLU A C 1
ATOM 613 O O . GLU A 1 77 ? -25.236 -7.290 39.988 1.00 94.12 77 GLU A O 1
ATOM 618 N N . VAL A 1 78 ? -25.154 -8.329 41.974 1.00 93.94 78 VAL A N 1
ATOM 619 C CA . VAL A 1 78 ? -23.869 -8.999 41.715 1.00 93.94 78 VAL A CA 1
ATOM 620 C C . VAL A 1 78 ? -23.960 -9.951 40.520 1.00 93.94 78 VAL A C 1
ATOM 622 O O . VAL A 1 78 ? -23.018 -10.040 39.731 1.00 93.94 78 VAL A O 1
ATOM 625 N N . LEU A 1 79 ? -25.073 -10.669 40.361 1.00 95.25 79 LEU A N 1
ATOM 626 C CA . LEU A 1 79 ? -25.258 -11.602 39.251 1.00 95.25 79 LEU A CA 1
ATOM 627 C C . LEU A 1 79 ? -25.433 -10.874 37.910 1.00 95.25 79 LEU A C 1
ATOM 629 O O . LEU A 1 79 ? -24.862 -11.305 36.903 1.00 95.25 79 LEU A O 1
ATOM 633 N N . LEU A 1 80 ? -26.166 -9.758 37.900 1.00 96.06 80 LEU A N 1
ATOM 634 C CA . LEU A 1 80 ? -26.297 -8.886 36.732 1.00 96.06 80 LEU A CA 1
ATOM 635 C C . LEU A 1 80 ? -24.941 -8.312 36.318 1.00 96.06 80 LEU A C 1
ATOM 637 O O . LEU A 1 80 ? -24.558 -8.434 35.153 1.00 96.06 80 LEU A O 1
ATOM 641 N N . GLU A 1 81 ? -24.182 -7.766 37.269 1.00 94.25 81 GLU A N 1
ATOM 642 C CA . GLU A 1 81 ? -22.873 -7.182 36.979 1.00 94.25 81 GLU A CA 1
ATOM 643 C C . GLU A 1 81 ? -21.874 -8.248 36.518 1.00 94.25 81 GLU A C 1
ATOM 645 O O . GLU A 1 81 ? -21.148 -8.050 35.545 1.00 94.25 81 GLU A O 1
ATOM 650 N N . ARG A 1 82 ? -21.895 -9.439 37.127 1.00 94.19 82 ARG A N 1
ATOM 651 C CA . ARG A 1 82 ? -21.083 -10.570 36.665 1.00 94.19 82 ARG A CA 1
ATOM 652 C C . ARG A 1 82 ? -21.417 -10.958 35.224 1.00 94.19 82 ARG A C 1
ATOM 654 O O . ARG A 1 82 ? -20.503 -11.158 34.427 1.00 94.19 82 ARG A O 1
ATOM 661 N N . THR A 1 83 ? -22.701 -11.054 34.887 1.00 95.94 83 THR A N 1
ATOM 662 C CA . THR A 1 83 ? -23.150 -11.409 33.530 1.00 95.94 83 THR A CA 1
ATOM 663 C C . THR A 1 83 ? -22.705 -10.354 32.519 1.00 95.94 83 THR A C 1
ATOM 665 O O . THR A 1 83 ? -22.216 -10.689 31.440 1.00 95.94 83 THR A O 1
ATOM 668 N N . ARG A 1 84 ? -22.810 -9.072 32.887 1.00 97.38 84 ARG A N 1
ATOM 669 C CA . ARG A 1 84 ? -22.330 -7.953 32.077 1.00 97.38 84 ARG A CA 1
ATOM 670 C C . ARG A 1 84 ? -20.821 -8.030 31.842 1.00 97.38 84 ARG A C 1
ATOM 672 O O . ARG A 1 84 ? -20.390 -7.978 30.694 1.00 97.38 84 ARG A O 1
ATOM 679 N N . VAL A 1 85 ? -20.027 -8.206 32.897 1.00 95.38 85 VAL A N 1
ATOM 680 C CA . VAL A 1 85 ? -18.563 -8.317 32.801 1.00 95.38 85 VAL A CA 1
ATOM 681 C C . VAL A 1 85 ? -18.153 -9.531 31.964 1.00 95.38 85 VAL A C 1
ATOM 683 O O . VAL A 1 85 ? -17.218 -9.449 31.170 1.00 95.38 85 VAL A O 1
ATOM 686 N N . GLU A 1 86 ? -18.848 -10.663 32.097 1.00 93.75 86 GLU A N 1
ATOM 687 C CA . GLU A 1 86 ? -18.594 -11.849 31.273 1.00 93.75 86 GLU A CA 1
ATOM 688 C C . GLU A 1 86 ? -18.893 -11.587 29.786 1.00 93.75 86 GLU A C 1
ATOM 690 O O . GLU A 1 86 ? -18.106 -12.005 28.931 1.00 93.75 86 GLU A O 1
ATOM 695 N N . ALA A 1 87 ? -19.961 -10.844 29.472 1.00 96.12 87 ALA A N 1
ATOM 696 C CA . ALA A 1 87 ? -20.282 -10.428 28.107 1.00 96.12 87 ALA A CA 1
ATOM 697 C C . ALA A 1 87 ? -19.239 -9.450 27.532 1.00 96.12 87 ALA A C 1
ATOM 699 O O . ALA A 1 87 ? -18.732 -9.677 26.432 1.00 96.12 87 ALA A O 1
ATOM 700 N N . GLU A 1 88 ? -18.857 -8.417 28.290 1.00 96.62 88 GLU A N 1
ATOM 701 C CA . GLU A 1 88 ? -17.812 -7.455 27.904 1.00 96.62 88 GLU A CA 1
ATOM 702 C C . GLU A 1 88 ? -16.464 -8.162 27.683 1.00 96.62 88 GLU A C 1
ATOM 704 O O . GLU A 1 88 ? -15.777 -7.923 26.688 1.00 96.62 88 GLU A O 1
ATOM 709 N N . ARG A 1 89 ? -16.109 -9.119 28.552 1.00 94.88 89 ARG A N 1
ATOM 710 C CA . ARG A 1 89 ? -14.907 -9.946 28.382 1.00 94.88 89 ARG A CA 1
ATOM 711 C C . ARG A 1 89 ? -14.971 -10.777 27.101 1.00 94.88 89 ARG A C 1
ATOM 713 O O . ARG A 1 89 ? -13.970 -10.862 26.393 1.00 94.88 89 ARG A O 1
ATOM 720 N N . GLY A 1 90 ? -16.120 -11.382 26.798 1.00 95.88 90 GLY A N 1
ATOM 721 C CA . GLY A 1 90 ? -16.330 -12.117 25.550 1.00 95.88 90 GLY A CA 1
ATOM 722 C C . GLY A 1 90 ? -16.137 -11.226 24.320 1.00 95.88 90 GLY A C 1
ATOM 723 O O . GLY A 1 90 ? -15.420 -11.596 23.390 1.00 95.88 90 GLY A O 1
ATOM 724 N N . GLN A 1 91 ? -16.677 -10.010 24.344 1.00 96.31 91 GLN A N 1
ATOM 725 C CA . GLN A 1 91 ? -16.493 -9.049 23.259 1.00 96.31 91 GLN A CA 1
ATOM 726 C C . GLN A 1 91 ? -15.021 -8.648 23.081 1.00 96.31 91 GLN A C 1
ATOM 728 O O . GLN A 1 91 ? -14.508 -8.706 21.964 1.00 96.31 91 GLN A O 1
ATOM 733 N N . LEU A 1 92 ? -14.316 -8.346 24.175 1.00 95.81 92 LEU A N 1
ATOM 734 C CA . LEU A 1 92 ? -12.884 -8.030 24.140 1.00 95.81 92 LEU A CA 1
ATOM 735 C C . LEU A 1 92 ? -12.045 -9.185 23.580 1.00 95.81 92 LEU A C 1
ATOM 737 O O . LEU A 1 92 ? -11.075 -8.951 22.863 1.00 95.81 92 LEU A O 1
ATOM 741 N N . THR A 1 93 ? -12.404 -10.440 23.872 1.00 95.81 93 THR A N 1
ATOM 742 C CA . THR A 1 93 ? -11.700 -11.594 23.287 1.00 95.81 93 THR A CA 1
ATOM 743 C C . THR A 1 93 ? -11.900 -11.716 21.779 1.00 95.81 93 THR A C 1
ATOM 745 O O . THR A 1 93 ? -10.943 -12.028 21.073 1.00 95.81 93 THR A O 1
ATOM 748 N N . LEU A 1 94 ? -13.105 -11.430 21.275 1.00 97.06 94 LEU A N 1
ATOM 749 C CA . LEU A 1 94 ? -13.383 -11.433 19.837 1.00 97.06 94 LEU A CA 1
ATOM 750 C C . LEU A 1 94 ? -12.635 -10.303 19.125 1.00 97.06 94 LEU A C 1
ATOM 752 O O . LEU A 1 94 ? -12.022 -10.529 18.085 1.00 97.06 94 LEU A O 1
ATOM 756 N N . GLU A 1 95 ? -12.634 -9.105 19.711 1.00 96.62 95 GLU A N 1
ATOM 757 C CA . GLU A 1 95 ? -11.893 -7.960 19.182 1.00 96.62 95 GLU A CA 1
ATOM 758 C C . GLU A 1 95 ? -10.383 -8.227 19.162 1.00 96.62 95 GLU A C 1
ATOM 760 O O . GLU A 1 95 ? -9.710 -7.943 18.173 1.00 96.62 95 GLU A O 1
ATOM 765 N N . ARG A 1 96 ? -9.845 -8.853 20.216 1.00 96.88 96 ARG A N 1
ATOM 766 C CA . ARG A 1 96 ? -8.437 -9.259 20.262 1.00 96.88 96 ARG A CA 1
ATOM 767 C C . ARG A 1 96 ? -8.085 -10.237 19.143 1.00 96.88 96 ARG A C 1
ATOM 769 O O . ARG A 1 96 ? -7.072 -10.034 18.483 1.00 96.88 96 ARG A O 1
ATOM 776 N N . ALA A 1 97 ? -8.921 -11.246 18.903 1.00 97.31 97 ALA A N 1
ATOM 777 C CA . ALA A 1 97 ? -8.706 -12.208 17.825 1.00 97.31 97 ALA A CA 1
ATOM 778 C C . ALA A 1 97 ? -8.744 -11.538 16.438 1.00 97.31 97 ALA A C 1
ATOM 780 O O . ALA A 1 97 ? -7.880 -11.799 15.603 1.00 97.31 97 ALA A O 1
ATOM 781 N N . ALA A 1 98 ? -9.690 -10.620 16.209 1.00 97.50 98 ALA A N 1
ATOM 782 C CA . ALA A 1 98 ? -9.756 -9.848 14.967 1.00 97.50 98 ALA A CA 1
ATOM 783 C C . ALA A 1 98 ? -8.512 -8.961 14.772 1.00 97.50 98 ALA A C 1
ATOM 785 O O . ALA A 1 98 ? -7.959 -8.885 13.675 1.00 97.50 98 ALA A O 1
ATOM 786 N N . ASN A 1 99 ? -8.028 -8.328 15.843 1.00 97.12 99 ASN A N 1
ATOM 787 C CA . ASN A 1 99 ? -6.810 -7.521 15.803 1.00 97.12 99 ASN A CA 1
ATOM 788 C C . ASN A 1 99 ? -5.560 -8.372 15.526 1.00 97.12 99 ASN A C 1
ATOM 790 O O . ASN A 1 99 ? -4.695 -7.948 14.762 1.00 97.12 99 ASN A O 1
ATOM 794 N N . GLU A 1 100 ? -5.467 -9.577 16.092 1.00 98.25 100 GLU A N 1
ATOM 795 C CA . GLU A 1 100 ? -4.385 -10.528 15.797 1.00 98.25 100 GLU A CA 1
ATOM 796 C C . GLU A 1 100 ? -4.390 -10.963 14.322 1.00 98.25 100 GLU A C 1
ATOM 798 O O . GLU A 1 100 ? -3.329 -11.023 13.699 1.00 98.25 100 GLU A O 1
ATOM 803 N N . GLU A 1 101 ? -5.565 -11.176 13.721 1.00 98.12 101 GLU A N 1
ATOM 804 C CA . GLU A 1 101 ? -5.691 -11.471 12.286 1.00 98.12 101 GLU A CA 1
ATOM 805 C C . GLU A 1 101 ? -5.212 -10.299 11.412 1.00 98.12 101 GLU A C 1
ATOM 807 O O . GLU A 1 101 ? -4.475 -10.495 10.441 1.00 98.12 101 GLU A O 1
ATOM 812 N N . VAL A 1 102 ? -5.591 -9.066 11.762 1.00 98.31 102 VAL A N 1
ATOM 813 C CA . VAL A 1 102 ? -5.128 -7.862 11.055 1.00 98.31 102 VAL A CA 1
ATOM 814 C C . VAL A 1 102 ? -3.610 -7.720 11.161 1.00 98.31 102 VAL A C 1
ATOM 816 O O . VAL A 1 102 ? -2.953 -7.453 10.154 1.00 98.31 102 VAL A O 1
ATOM 819 N N . LEU A 1 103 ? -3.035 -7.944 12.346 1.00 98.19 103 LEU A N 1
ATOM 820 C CA . LEU A 1 103 ? -1.585 -7.918 12.538 1.00 98.19 103 LEU A CA 1
ATOM 821 C C . LEU A 1 103 ? -0.879 -8.975 11.684 1.00 98.19 103 LEU A C 1
ATOM 823 O O . LEU A 1 103 ? 0.115 -8.650 11.038 1.00 98.19 103 LEU A O 1
ATOM 827 N N . ALA A 1 104 ? -1.415 -10.197 11.608 1.00 98.12 104 ALA A N 1
ATOM 828 C CA . ALA A 1 104 ? -0.862 -11.247 10.756 1.00 98.12 104 ALA A CA 1
ATOM 829 C C . ALA A 1 104 ? -0.850 -10.836 9.272 1.00 98.12 104 ALA A C 1
ATOM 831 O O . ALA A 1 104 ? 0.175 -10.981 8.604 1.00 98.12 104 ALA A O 1
ATOM 832 N N . ARG A 1 105 ? -1.944 -10.240 8.774 1.00 98.19 105 ARG A N 1
ATOM 833 C CA . ARG A 1 105 ? -2.023 -9.718 7.395 1.00 98.19 105 ARG A CA 1
ATOM 834 C C . ARG A 1 105 ? -1.033 -8.587 7.135 1.00 98.19 105 ARG A C 1
ATOM 836 O O . ARG A 1 105 ? -0.450 -8.523 6.057 1.00 98.19 105 ARG A O 1
ATOM 843 N N . ILE A 1 106 ? -0.830 -7.695 8.105 1.00 98.31 106 ILE A N 1
ATOM 844 C CA . ILE A 1 106 ? 0.166 -6.621 7.995 1.00 98.31 106 ILE A CA 1
ATOM 845 C C . ILE A 1 106 ? 1.575 -7.214 7.930 1.00 98.31 106 ILE A C 1
ATOM 847 O O . ILE A 1 106 ? 2.359 -6.816 7.073 1.00 98.31 106 ILE A O 1
ATOM 851 N N . SER A 1 107 ? 1.899 -8.181 8.792 1.00 98.00 107 SER A N 1
ATOM 852 C CA . SER A 1 107 ? 3.204 -8.849 8.776 1.00 98.00 107 SER A CA 1
ATOM 853 C C . SER A 1 107 ? 3.472 -9.572 7.455 1.00 98.00 107 SER A C 1
ATOM 855 O O . SER A 1 107 ? 4.565 -9.443 6.907 1.00 98.00 107 SER A O 1
ATOM 857 N N . GLU A 1 108 ? 2.480 -10.276 6.911 1.00 98.31 108 GLU A N 1
ATOM 858 C CA . GLU A 1 108 ? 2.576 -10.906 5.590 1.00 98.31 108 GLU A CA 1
ATOM 859 C C . GLU A 1 108 ? 2.765 -9.863 4.478 1.00 98.31 108 GLU A C 1
ATOM 861 O O . GLU A 1 108 ? 3.654 -10.000 3.638 1.00 98.31 108 GLU A O 1
ATOM 866 N N . GLY A 1 109 ? 1.982 -8.780 4.500 1.00 98.31 109 GLY A N 1
ATOM 867 C CA . GLY A 1 109 ? 2.108 -7.681 3.544 1.00 98.31 109 GLY A CA 1
ATOM 868 C C . GLY A 1 109 ? 3.500 -7.046 3.552 1.00 98.31 109 GLY A C 1
ATOM 869 O O . GLY A 1 109 ? 4.067 -6.804 2.488 1.00 98.31 109 GLY A O 1
ATOM 870 N N . LEU A 1 110 ? 4.085 -6.843 4.736 1.00 97.50 110 LEU A N 1
ATOM 871 C CA . LEU A 1 110 ? 5.447 -6.326 4.888 1.00 97.50 110 LEU A CA 1
ATOM 872 C C . LEU A 1 110 ? 6.501 -7.300 4.348 1.00 97.50 110 LEU A C 1
ATOM 874 O O . LEU A 1 110 ? 7.422 -6.869 3.658 1.00 97.50 110 LEU A O 1
ATOM 878 N N . ALA A 1 111 ? 6.359 -8.602 4.610 1.00 97.81 111 ALA A N 1
ATOM 879 C CA . ALA A 1 111 ? 7.269 -9.615 4.074 1.00 97.81 111 ALA A CA 1
ATOM 880 C C . ALA A 1 111 ? 7.210 -9.681 2.537 1.00 97.81 111 ALA A C 1
ATOM 882 O O . ALA A 1 111 ? 8.244 -9.733 1.872 1.00 97.81 111 ALA A O 1
ATOM 883 N N . ASN A 1 112 ? 6.006 -9.605 1.966 1.00 97.88 112 ASN A N 1
ATOM 884 C CA . ASN A 1 112 ? 5.812 -9.556 0.517 1.00 97.88 112 ASN A CA 1
ATOM 885 C C . ASN A 1 112 ? 6.395 -8.275 -0.092 1.00 97.88 112 ASN A C 1
ATOM 887 O O . ASN A 1 112 ? 6.989 -8.316 -1.168 1.00 97.88 112 ASN A O 1
ATOM 891 N N . GLN A 1 113 ? 6.258 -7.137 0.591 1.00 97.94 113 GLN A N 1
ATOM 892 C CA . GLN A 1 113 ? 6.857 -5.880 0.152 1.00 97.94 113 GLN A CA 1
ATOM 893 C C . GLN A 1 113 ? 8.391 -5.951 0.142 1.00 97.94 113 GLN A C 1
ATOM 895 O O . GLN A 1 113 ? 9.003 -5.517 -0.831 1.00 97.94 113 GLN A O 1
ATOM 900 N N . ASP A 1 114 ? 9.004 -6.521 1.181 1.00 98.06 114 ASP A N 1
ATOM 901 C CA . ASP A 1 114 ? 10.456 -6.734 1.269 1.00 98.06 114 ASP A CA 1
ATOM 902 C C . ASP A 1 114 ? 10.958 -7.672 0.156 1.00 98.06 114 ASP A C 1
ATOM 904 O O . ASP A 1 114 ? 11.944 -7.380 -0.519 1.00 98.06 114 ASP A O 1
ATOM 908 N N . ALA A 1 115 ? 10.231 -8.761 -0.117 1.00 98.00 115 ALA A N 1
ATOM 909 C CA . ALA A 1 115 ? 10.541 -9.662 -1.226 1.00 98.00 115 ALA A CA 1
ATOM 910 C C . ALA A 1 115 ? 10.448 -8.961 -2.594 1.00 98.00 115 ALA A C 1
ATOM 912 O O . ALA A 1 115 ? 11.347 -9.102 -3.423 1.00 98.00 115 ALA A O 1
ATOM 913 N N . ASN A 1 116 ? 9.398 -8.166 -2.822 1.00 97.50 116 ASN A N 1
ATOM 914 C CA . ASN A 1 116 ? 9.234 -7.404 -4.061 1.00 97.50 116 ASN A CA 1
ATOM 915 C C . ASN A 1 116 ? 10.323 -6.340 -4.239 1.00 97.50 116 ASN A C 1
ATOM 917 O O . ASN A 1 116 ? 10.770 -6.117 -5.360 1.00 97.50 116 ASN A O 1
ATOM 921 N N . MET A 1 117 ? 10.761 -5.696 -3.153 1.00 97.94 117 MET A N 1
ATOM 922 C CA . MET A 1 117 ? 11.850 -4.719 -3.192 1.00 97.94 117 MET A CA 1
ATOM 923 C C . MET A 1 117 ? 13.153 -5.369 -3.657 1.00 97.94 117 MET A C 1
ATOM 925 O O . MET A 1 117 ? 13.765 -4.863 -4.590 1.00 97.94 117 MET A O 1
ATOM 929 N N . ARG A 1 118 ? 13.508 -6.536 -3.104 1.00 97.44 118 ARG A N 1
ATOM 930 C CA . ARG A 1 118 ? 14.695 -7.289 -3.544 1.00 97.44 118 ARG A CA 1
ATOM 931 C C . ARG A 1 118 ? 14.631 -7.673 -5.020 1.00 97.44 118 ARG A C 1
ATOM 933 O O . ARG A 1 118 ? 15.593 -7.468 -5.744 1.00 97.44 118 ARG A O 1
ATOM 940 N N . LEU A 1 119 ? 13.483 -8.168 -5.490 1.00 97.81 119 LEU A N 1
ATOM 941 C CA . LEU A 1 119 ? 13.312 -8.511 -6.907 1.00 97.81 119 LEU A CA 1
ATOM 942 C C . LEU A 1 119 ? 13.466 -7.293 -7.828 1.00 97.81 119 LEU A C 1
ATOM 944 O O . LEU A 1 119 ? 13.980 -7.424 -8.937 1.00 97.81 119 LEU A O 1
ATOM 948 N N . LEU A 1 120 ? 13.007 -6.118 -7.390 1.00 97.75 120 LEU A N 1
ATOM 949 C CA . LEU A 1 120 ? 13.183 -4.875 -8.138 1.00 97.75 120 LEU A CA 1
ATOM 950 C C . LEU A 1 120 ? 14.643 -4.417 -8.144 1.00 97.75 120 LEU A C 1
ATOM 952 O O . LEU A 1 120 ? 15.120 -3.994 -9.192 1.00 97.75 120 LEU A O 1
ATOM 956 N N . GLU A 1 121 ? 15.345 -4.526 -7.016 1.00 97.62 121 GLU A N 1
ATOM 957 C CA . GLU A 1 121 ? 16.778 -4.221 -6.917 1.00 97.62 121 GLU A CA 1
ATOM 958 C C . GLU A 1 121 ? 17.604 -5.134 -7.836 1.00 97.62 121 GLU A C 1
ATOM 960 O O . GLU A 1 121 ? 18.391 -4.631 -8.641 1.00 97.62 121 GLU A O 1
ATOM 965 N N . ASP A 1 122 ? 17.352 -6.447 -7.802 1.00 98.12 122 ASP A N 1
ATOM 966 C CA . ASP A 1 122 ? 17.999 -7.432 -8.678 1.00 98.12 122 ASP A CA 1
ATOM 967 C C . ASP A 1 122 ? 17.722 -7.127 -10.162 1.00 98.12 122 ASP A C 1
ATOM 969 O O . ASP A 1 122 ? 18.619 -7.173 -11.008 1.00 98.12 122 ASP A O 1
ATOM 973 N N . ALA A 1 123 ? 16.476 -6.775 -10.499 1.00 97.69 123 ALA A N 1
ATOM 974 C CA . ALA A 1 123 ? 16.102 -6.407 -11.862 1.00 97.69 123 ALA A CA 1
ATOM 975 C C . ALA A 1 123 ? 16.770 -5.099 -12.317 1.00 97.69 123 ALA A C 1
ATOM 977 O O . ALA A 1 123 ? 17.183 -4.989 -13.474 1.00 97.69 123 ALA A O 1
ATOM 978 N N . GLU A 1 124 ? 16.897 -4.107 -11.434 1.00 97.81 124 GLU A N 1
ATOM 979 C CA . GLU A 1 124 ? 17.589 -2.854 -11.738 1.00 97.81 124 GLU A CA 1
ATOM 980 C C . GLU A 1 124 ? 19.087 -3.088 -11.962 1.00 97.81 124 GLU A C 1
ATOM 982 O O . GLU A 1 124 ? 19.667 -2.540 -12.903 1.00 97.81 124 GLU A O 1
ATOM 987 N N . GLU A 1 125 ? 19.716 -3.929 -11.139 1.00 98.00 125 GLU A N 1
ATOM 988 C CA . GLU A 1 125 ? 21.116 -4.308 -11.311 1.00 98.00 125 GLU A CA 1
ATOM 989 C C . GLU A 1 125 ? 21.339 -5.045 -12.637 1.00 98.00 125 GLU A C 1
ATOM 991 O O . GLU A 1 125 ? 22.264 -4.700 -13.381 1.00 98.00 125 GLU A O 1
ATOM 996 N N . GLN A 1 126 ? 20.443 -5.968 -12.996 1.00 98.00 126 GLN A N 1
ATOM 997 C CA . GLN A 1 126 ? 20.498 -6.656 -14.284 1.00 98.00 126 GLN A CA 1
ATOM 998 C C . GLN A 1 126 ? 20.369 -5.677 -15.457 1.00 98.00 126 GLN A C 1
ATOM 1000 O O . GLN A 1 126 ? 21.185 -5.710 -16.377 1.00 98.00 126 GLN A O 1
ATOM 1005 N N . LEU A 1 127 ? 19.397 -4.760 -15.416 1.00 98.06 127 LEU A N 1
ATOM 1006 C CA . LEU A 1 127 ? 19.225 -3.745 -16.461 1.00 98.06 127 LEU A CA 1
ATOM 1007 C C . LEU A 1 127 ? 20.439 -2.819 -16.573 1.00 98.06 127 LEU A C 1
ATOM 1009 O O . LEU A 1 127 ? 20.808 -2.405 -17.675 1.00 98.06 127 LEU A O 1
ATOM 1013 N N . ARG A 1 128 ? 21.079 -2.493 -15.445 1.00 98.25 128 ARG A N 1
ATOM 1014 C CA . ARG A 1 128 ? 22.301 -1.687 -15.422 1.00 98.25 128 ARG A CA 1
ATOM 1015 C C . ARG A 1 128 ? 23.452 -2.424 -16.104 1.00 98.25 128 ARG A C 1
ATOM 1017 O O . ARG A 1 128 ? 24.101 -1.832 -16.967 1.00 98.25 128 ARG A O 1
ATOM 1024 N N . SER A 1 129 ? 23.646 -3.703 -15.781 1.00 98.12 129 SER A N 1
ATOM 1025 C CA . SER A 1 129 ? 24.649 -4.558 -16.425 1.00 98.12 129 SER A CA 1
ATOM 1026 C C . SER A 1 129 ? 24.384 -4.711 -17.924 1.00 98.12 129 SER A C 1
ATOM 1028 O O . SER A 1 129 ? 25.284 -4.523 -18.744 1.00 98.12 129 SER A O 1
ATOM 1030 N N . ASP A 1 130 ? 23.134 -4.966 -18.311 1.00 97.75 130 ASP A N 1
ATOM 1031 C CA . ASP A 1 130 ? 22.742 -5.096 -19.712 1.00 97.75 130 ASP A CA 1
ATOM 1032 C C . ASP A 1 130 ? 23.007 -3.805 -20.484 1.00 97.75 130 ASP A C 1
ATOM 1034 O O . ASP A 1 130 ? 23.555 -3.855 -21.587 1.00 97.75 130 ASP A O 1
ATOM 1038 N N . ARG A 1 131 ? 22.678 -2.642 -19.910 1.00 97.94 131 ARG A N 1
ATOM 1039 C CA . ARG A 1 131 ? 22.972 -1.340 -20.521 1.00 97.94 131 ARG A CA 1
ATOM 1040 C C . ARG A 1 131 ? 24.471 -1.158 -20.748 1.00 97.94 131 ARG A C 1
ATOM 1042 O O . ARG A 1 131 ? 24.863 -0.775 -21.846 1.00 97.94 131 ARG A O 1
ATOM 1049 N N . GLU A 1 132 ? 25.301 -1.450 -19.750 1.00 97.69 132 GLU A N 1
ATOM 1050 C CA . GLU A 1 132 ? 26.762 -1.341 -19.862 1.00 97.69 132 GLU A CA 1
ATOM 1051 C C . GLU A 1 132 ? 27.320 -2.275 -20.944 1.00 97.69 132 GLU A C 1
ATOM 1053 O O . GLU A 1 132 ? 28.142 -1.859 -21.764 1.00 97.69 132 GLU A O 1
ATOM 1058 N N . ASN A 1 133 ? 26.812 -3.507 -21.021 1.00 98.06 133 ASN A N 1
ATOM 1059 C CA . ASN A 1 133 ? 27.177 -4.461 -22.065 1.00 98.06 133 ASN A CA 1
ATOM 1060 C C . ASN A 1 133 ? 26.775 -3.966 -23.464 1.00 98.06 133 ASN A C 1
ATOM 1062 O O . ASN A 1 133 ? 27.563 -4.063 -24.409 1.00 98.06 133 ASN A O 1
ATOM 1066 N N . HIS A 1 134 ? 25.574 -3.400 -23.611 1.00 98.00 134 HIS A N 1
ATOM 1067 C CA . HIS A 1 134 ? 25.118 -2.820 -24.877 1.00 98.00 134 HIS A CA 1
ATOM 1068 C C . HIS A 1 134 ? 25.943 -1.590 -25.271 1.00 98.00 134 HIS A C 1
ATOM 1070 O O . HIS A 1 134 ? 26.322 -1.454 -26.434 1.00 98.00 134 HIS A O 1
ATOM 1076 N N . GLU A 1 135 ? 26.270 -0.711 -24.324 1.00 97.88 135 GLU A N 1
ATOM 1077 C CA . GLU A 1 135 ? 27.135 0.449 -24.564 1.00 97.88 135 GLU A CA 1
ATOM 1078 C C . GLU A 1 135 ? 28.541 0.018 -25.001 1.00 97.88 135 GLU A C 1
ATOM 1080 O O . GLU A 1 135 ? 29.075 0.558 -25.974 1.00 97.88 135 GLU A O 1
ATOM 1085 N N . ALA A 1 136 ? 29.111 -1.006 -24.360 1.00 97.56 136 ALA A N 1
ATOM 1086 C CA . ALA A 1 136 ? 30.393 -1.583 -24.753 1.00 97.56 136 ALA A CA 1
ATOM 1087 C C . ALA A 1 136 ? 30.342 -2.197 -26.164 1.00 97.56 136 ALA A C 1
ATOM 1089 O O . ALA A 1 136 ? 31.243 -1.961 -26.977 1.00 97.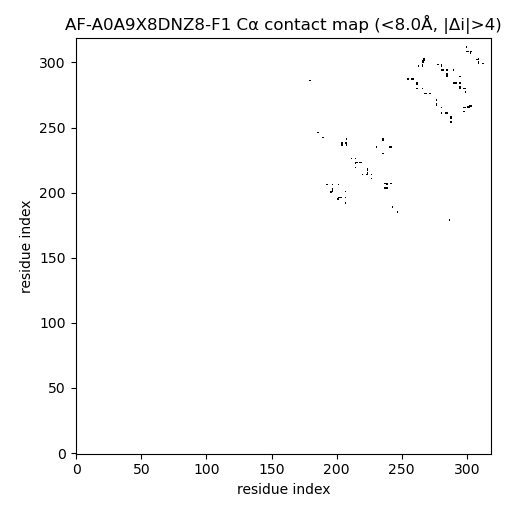56 136 ALA A O 1
ATOM 1090 N N . MET A 1 137 ? 29.270 -2.928 -26.487 1.00 98.00 137 MET A N 1
ATOM 1091 C CA . MET A 1 137 ? 29.046 -3.492 -27.820 1.00 98.00 137 MET A CA 1
ATOM 1092 C C . MET A 1 137 ? 28.974 -2.391 -28.887 1.00 98.00 137 MET A C 1
ATOM 1094 O O . MET A 1 137 ? 29.649 -2.477 -29.917 1.00 98.00 137 MET A O 1
ATOM 1098 N N . LEU A 1 138 ? 28.203 -1.328 -28.635 1.00 97.56 138 LEU A N 1
ATOM 1099 C CA . LEU A 1 138 ? 28.089 -0.189 -29.545 1.00 97.56 138 LEU A CA 1
ATOM 1100 C C . LEU A 1 138 ? 29.437 0.512 -29.730 1.00 97.56 138 LEU A C 1
ATOM 1102 O O . LEU A 1 138 ? 29.834 0.782 -30.865 1.00 97.56 138 LEU A O 1
ATOM 1106 N N . ALA A 1 139 ? 30.177 0.760 -28.648 1.00 97.44 139 ALA A N 1
ATOM 1107 C CA . ALA A 1 139 ? 31.504 1.365 -28.716 1.00 97.44 139 ALA A CA 1
ATOM 1108 C C . ALA A 1 139 ? 32.470 0.523 -29.569 1.00 97.44 139 ALA A C 1
ATOM 1110 O O . ALA A 1 139 ? 33.202 1.060 -30.407 1.00 97.44 139 ALA A O 1
ATOM 1111 N N . GLN A 1 140 ? 32.434 -0.805 -29.419 1.00 97.81 140 GLN A N 1
ATOM 1112 C CA . GLN A 1 140 ? 33.232 -1.722 -30.229 1.00 97.81 140 GLN A CA 1
ATOM 1113 C C . GLN A 1 140 ? 32.833 -1.682 -31.711 1.00 97.81 140 GLN A C 1
ATOM 1115 O O . GLN A 1 140 ? 33.717 -1.631 -32.573 1.00 97.81 140 GLN A O 1
ATOM 1120 N N . ALA A 1 141 ? 31.532 -1.677 -32.016 1.00 97.31 141 ALA A N 1
ATOM 1121 C CA . ALA A 1 141 ? 31.020 -1.603 -33.383 1.00 97.31 141 ALA A CA 1
ATOM 1122 C C . ALA A 1 141 ? 31.426 -0.288 -34.069 1.00 97.31 141 ALA A C 1
ATOM 1124 O O . ALA A 1 141 ? 31.942 -0.305 -35.189 1.00 97.31 141 ALA A O 1
ATOM 1125 N N . TYR A 1 142 ? 31.300 0.849 -33.375 1.00 96.81 142 TYR A N 1
ATOM 1126 C CA . TYR A 1 142 ? 31.758 2.141 -33.892 1.00 96.81 142 TYR A CA 1
ATOM 1127 C C . TYR A 1 142 ? 33.273 2.168 -34.119 1.00 96.81 142 TYR A C 1
ATOM 1129 O O . TYR A 1 142 ? 33.730 2.653 -35.155 1.00 96.81 142 TYR A O 1
ATOM 1137 N N . ALA A 1 143 ? 34.064 1.591 -33.210 1.00 97.19 143 ALA A N 1
ATOM 1138 C CA . ALA A 1 143 ? 35.508 1.478 -33.399 1.00 97.19 143 ALA A CA 1
ATOM 1139 C C . ALA A 1 143 ? 35.874 0.592 -34.607 1.00 97.19 143 ALA A C 1
ATOM 1141 O O . ALA A 1 143 ? 36.817 0.899 -35.339 1.00 97.19 143 ALA A O 1
ATOM 1142 N N . GLN A 1 144 ? 35.139 -0.500 -34.845 1.00 97.44 144 GLN A N 1
ATOM 1143 C CA . GLN A 1 144 ? 35.312 -1.337 -36.039 1.00 97.44 144 GLN A CA 1
ATOM 1144 C C . GLN A 1 144 ? 34.963 -0.581 -37.323 1.00 97.44 144 GLN A C 1
ATOM 1146 O O . GLN A 1 144 ? 35.740 -0.631 -38.276 1.00 97.44 144 GLN A O 1
ATOM 1151 N N . LEU A 1 145 ? 33.849 0.153 -37.334 1.00 97.25 145 LEU A N 1
ATOM 1152 C CA . LEU A 1 145 ? 33.442 0.965 -38.478 1.00 97.25 145 LEU A CA 1
ATOM 1153 C C . LEU A 1 145 ? 34.493 2.038 -38.800 1.00 97.25 145 LEU A C 1
ATOM 1155 O O . LEU A 1 145 ? 34.870 2.196 -39.959 1.00 97.25 145 LEU A O 1
ATOM 1159 N N . GLY A 1 146 ? 35.029 2.712 -37.777 1.00 96.81 146 GLY A N 1
ATOM 1160 C CA . GLY A 1 146 ? 36.122 3.674 -37.938 1.00 96.81 146 GLY A CA 1
ATOM 1161 C C . GLY A 1 146 ? 37.361 3.045 -38.584 1.00 96.81 146 GLY A C 1
ATOM 1162 O O . GLY A 1 146 ? 37.913 3.604 -39.530 1.00 96.81 146 GLY A O 1
ATOM 1163 N N . ARG A 1 147 ? 37.749 1.833 -38.158 1.00 96.62 147 ARG A N 1
ATOM 1164 C CA . ARG A 1 147 ? 38.854 1.082 -38.785 1.00 96.62 147 ARG A CA 1
ATOM 1165 C C . ARG A 1 147 ? 38.571 0.722 -40.248 1.00 96.62 147 ARG A C 1
ATOM 1167 O O . ARG A 1 147 ? 39.460 0.828 -41.092 1.00 96.62 147 ARG A O 1
ATOM 1174 N N . GLN A 1 148 ? 37.346 0.308 -40.572 1.00 96.00 148 GLN A N 1
ATOM 1175 C CA . GLN A 1 148 ? 36.962 0.008 -41.955 1.00 96.00 148 GLN A CA 1
ATOM 1176 C C . GLN A 1 148 ? 37.014 1.257 -42.841 1.00 96.00 148 GLN A C 1
ATOM 1178 O O . GLN A 1 148 ? 37.548 1.196 -43.947 1.00 96.00 148 GLN A O 1
ATOM 1183 N N . GLN A 1 149 ? 36.532 2.399 -42.346 1.00 96.12 149 GLN A N 1
ATOM 1184 C CA . GLN A 1 149 ? 36.614 3.671 -43.064 1.00 96.12 149 GLN A CA 1
ATOM 1185 C C . GLN A 1 149 ? 38.066 4.067 -43.348 1.00 96.12 149 GLN A C 1
ATOM 1187 O O . GLN A 1 149 ? 38.391 4.398 -44.489 1.00 96.12 149 GLN A O 1
ATOM 1192 N N . THR A 1 150 ? 38.961 3.954 -42.360 1.00 95.31 150 THR A N 1
ATOM 1193 C CA . THR A 1 150 ? 40.387 4.244 -42.575 1.00 95.31 150 THR A CA 1
ATOM 1194 C C . THR A 1 150 ? 41.025 3.304 -43.597 1.00 95.31 150 THR A C 1
ATOM 1196 O O . THR A 1 150 ? 41.797 3.757 -44.441 1.00 95.31 150 THR A O 1
ATOM 1199 N N . ASN A 1 151 ? 40.671 2.014 -43.586 1.00 95.38 151 ASN A N 1
ATOM 1200 C CA . ASN A 1 151 ? 41.185 1.051 -44.563 1.00 95.38 151 ASN A CA 1
ATOM 1201 C C . ASN A 1 151 ? 40.718 1.387 -45.983 1.00 95.38 151 ASN A C 1
ATOM 1203 O O . ASN A 1 151 ? 41.536 1.421 -46.899 1.00 95.38 151 ASN A O 1
ATOM 1207 N N . LEU A 1 152 ? 39.436 1.719 -46.158 1.00 95.75 152 LEU A N 1
ATOM 1208 C CA . LEU A 1 152 ? 38.893 2.140 -47.451 1.00 95.75 152 LEU A CA 1
ATOM 1209 C C . LEU A 1 152 ? 39.559 3.422 -47.968 1.00 95.75 152 LEU A C 1
ATOM 1211 O O . LEU A 1 152 ? 39.803 3.556 -49.168 1.00 95.75 152 LEU A O 1
ATOM 1215 N N . GLU A 1 153 ? 39.873 4.379 -47.093 1.00 94.56 153 GLU A N 1
ATOM 1216 C CA . GLU A 1 153 ? 40.637 5.567 -47.487 1.00 94.56 153 GLU A CA 1
ATOM 1217 C C . GLU A 1 153 ? 42.060 5.228 -47.938 1.00 94.56 153 GLU A C 1
ATOM 1219 O O . GLU A 1 153 ? 42.536 5.780 -48.936 1.00 94.56 153 GLU A O 1
ATOM 1224 N N . ILE A 1 154 ? 42.740 4.320 -47.231 1.00 94.56 154 ILE A N 1
ATOM 1225 C CA . ILE A 1 154 ? 44.073 3.838 -47.610 1.00 94.56 154 ILE A CA 1
ATOM 1226 C C . ILE A 1 154 ? 44.012 3.128 -48.966 1.00 94.56 154 ILE A C 1
ATOM 1228 O O . ILE A 1 154 ? 44.821 3.431 -49.841 1.00 94.56 154 ILE A O 1
ATOM 1232 N N . GLU A 1 155 ? 43.035 2.248 -49.190 1.00 94.56 155 GLU A N 1
ATOM 1233 C CA . GLU A 1 155 ? 42.838 1.564 -50.473 1.00 94.56 155 GLU A CA 1
ATOM 1234 C C . GLU A 1 155 ? 42.588 2.548 -51.620 1.00 94.56 155 GLU A C 1
ATOM 1236 O O . GLU A 1 155 ? 43.227 2.442 -52.668 1.00 94.56 155 GLU A O 1
ATOM 1241 N N . LYS A 1 156 ? 41.738 3.565 -51.417 1.00 93.44 156 LYS A N 1
ATOM 1242 C CA . LYS A 1 156 ? 41.508 4.632 -52.407 1.00 93.44 156 LYS A CA 1
ATOM 1243 C C . LYS A 1 156 ? 42.788 5.403 -52.733 1.00 93.44 156 LYS A C 1
ATOM 1245 O O . LYS A 1 156 ? 43.070 5.662 -53.908 1.00 93.44 156 LYS A O 1
ATOM 1250 N N . ARG A 1 157 ? 43.584 5.763 -51.717 1.00 92.56 157 ARG A N 1
ATOM 1251 C CA . ARG A 1 157 ? 44.891 6.416 -51.914 1.00 92.56 157 ARG A CA 1
ATOM 1252 C C . ARG A 1 157 ? 45.851 5.503 -52.678 1.00 92.56 157 ARG A C 1
ATOM 1254 O O . ARG A 1 157 ? 46.450 5.949 -53.652 1.00 92.56 157 ARG A O 1
ATOM 1261 N N . ASN A 1 158 ? 45.940 4.228 -52.307 1.00 92.50 158 ASN A N 1
ATOM 1262 C CA . ASN A 1 158 ? 46.798 3.246 -52.970 1.00 92.50 158 ASN A CA 1
ATOM 1263 C C . ASN A 1 158 ? 46.393 3.009 -54.431 1.00 92.50 158 ASN A C 1
ATOM 1265 O O . ASN A 1 158 ? 47.261 2.971 -55.301 1.00 92.50 158 ASN A O 1
ATOM 1269 N N . ALA A 1 159 ? 45.096 2.913 -54.731 1.00 89.50 159 ALA A N 1
ATOM 1270 C CA . ALA A 1 159 ? 44.592 2.803 -56.099 1.00 89.50 159 ALA A CA 1
ATOM 1271 C C . ALA A 1 159 ? 44.937 4.049 -56.931 1.00 89.50 159 ALA A C 1
ATOM 1273 O O . ALA A 1 159 ? 45.386 3.936 -58.073 1.00 89.50 159 ALA A O 1
ATOM 1274 N N . THR A 1 160 ? 44.808 5.239 -56.334 1.00 89.62 160 THR A N 1
ATOM 1275 C CA . THR A 1 160 ? 45.203 6.503 -56.973 1.00 89.62 160 THR A CA 1
ATOM 1276 C C . THR A 1 160 ? 46.699 6.507 -57.292 1.00 89.62 160 THR A C 1
ATOM 1278 O O . THR A 1 160 ? 47.077 6.760 -58.437 1.00 89.62 160 THR A O 1
ATOM 1281 N N . LEU A 1 161 ? 47.548 6.151 -56.321 1.00 87.69 161 LEU A N 1
ATOM 1282 C CA . LEU A 1 161 ? 48.999 6.046 -56.504 1.00 87.69 161 LEU A CA 1
ATOM 1283 C C . LEU A 1 161 ? 49.370 5.009 -57.574 1.00 87.69 161 LEU A C 1
ATOM 1285 O O . LEU A 1 161 ? 50.214 5.285 -58.424 1.00 87.69 161 LEU A O 1
ATOM 1289 N N . LYS A 1 162 ? 48.702 3.850 -57.596 1.00 86.44 162 LYS A N 1
ATOM 1290 C CA . LYS A 1 162 ? 48.913 2.810 -58.613 1.00 86.44 162 LYS A CA 1
ATOM 1291 C C . LYS A 1 162 ? 48.567 3.311 -60.019 1.00 86.44 162 LYS A C 1
ATOM 1293 O O . LYS A 1 162 ? 49.367 3.132 -60.934 1.00 86.44 162 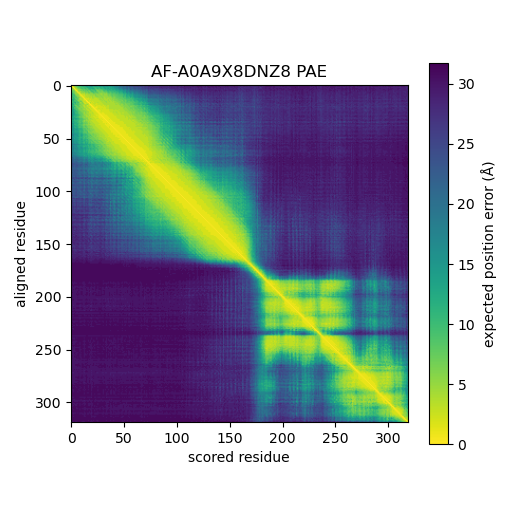LYS A O 1
ATOM 1298 N N . SER A 1 163 ? 47.442 4.013 -60.176 1.00 79.56 163 SER A N 1
ATOM 1299 C CA . SER A 1 163 ? 47.051 4.606 -61.464 1.00 79.56 163 SER A CA 1
ATOM 1300 C C . SER A 1 163 ? 48.023 5.696 -61.938 1.00 79.56 163 SER A C 1
ATOM 1302 O O . SER A 1 163 ? 48.293 5.812 -63.132 1.00 79.56 163 SER A O 1
ATOM 1304 N N . GLN A 1 164 ? 48.596 6.480 -61.016 1.00 78.56 164 GLN A N 1
ATOM 1305 C CA . GLN A 1 164 ? 49.641 7.454 -61.342 1.00 78.56 164 GLN A CA 1
ATOM 1306 C C . GLN A 1 164 ? 50.941 6.760 -61.765 1.00 78.56 164 GLN A C 1
ATOM 1308 O O . GLN A 1 164 ? 51.550 7.170 -62.749 1.00 78.56 164 GLN A O 1
ATOM 1313 N N . ALA A 1 165 ? 51.335 5.681 -61.084 1.00 71.19 165 ALA A N 1
ATOM 1314 C CA . ALA A 1 165 ? 52.518 4.897 -61.436 1.00 71.19 165 ALA A CA 1
ATOM 1315 C C . ALA A 1 165 ? 52.384 4.196 -62.802 1.00 71.19 165 ALA A C 1
ATOM 1317 O O . ALA A 1 165 ? 53.350 4.123 -63.559 1.00 71.19 165 ALA A O 1
ATOM 1318 N N . GLU A 1 166 ? 51.187 3.722 -63.160 1.00 68.19 166 GLU A N 1
ATOM 1319 C CA . GLU A 1 166 ? 50.891 3.196 -64.501 1.00 68.19 166 GLU A CA 1
ATOM 1320 C C . GLU A 1 166 ? 50.941 4.285 -65.580 1.00 68.19 166 GLU A C 1
ATOM 1322 O O . GLU A 1 166 ? 51.430 4.021 -66.674 1.00 68.19 166 GLU A O 1
ATOM 1327 N N . ARG A 1 167 ? 50.547 5.525 -65.260 1.00 61.94 167 ARG A N 1
ATOM 1328 C CA . ARG A 1 167 ? 50.657 6.679 -66.171 1.00 61.94 167 ARG A CA 1
ATOM 1329 C C . ARG A 1 167 ? 52.106 7.112 -66.444 1.00 61.94 167 ARG A C 1
ATOM 1331 O O . ARG A 1 167 ? 52.366 7.738 -67.465 1.00 61.94 167 ARG A O 1
ATOM 1338 N N . ILE A 1 168 ? 53.030 6.807 -65.530 1.00 59.34 168 ILE A N 1
ATOM 1339 C CA . ILE A 1 168 ? 54.462 7.141 -65.636 1.00 59.34 168 ILE A CA 1
ATOM 1340 C C . ILE A 1 168 ? 55.255 6.025 -66.343 1.00 59.34 168 ILE A C 1
ATOM 1342 O O . ILE A 1 168 ? 56.371 6.264 -66.805 1.00 59.34 168 ILE A O 1
ATOM 1346 N N . ARG A 1 169 ? 54.693 4.815 -66.505 1.00 46.69 169 ARG A N 1
ATOM 1347 C CA . ARG A 1 169 ? 55.305 3.794 -67.367 1.00 46.69 169 ARG A CA 1
ATOM 1348 C C . ARG A 1 169 ? 55.251 4.260 -68.828 1.00 46.69 169 ARG A C 1
ATOM 1350 O O . ARG A 1 169 ? 54.153 4.472 -69.339 1.00 46.69 169 ARG A O 1
ATOM 1357 N N . PRO A 1 170 ? 56.388 4.368 -69.539 1.00 42.62 170 PRO A N 1
ATOM 1358 C CA . PRO A 1 170 ? 56.352 4.642 -70.965 1.00 42.62 170 PRO A CA 1
ATOM 1359 C C . PRO A 1 170 ? 55.795 3.399 -71.663 1.00 42.62 170 PRO A C 1
ATOM 1361 O O . PRO A 1 170 ? 56.449 2.358 -71.694 1.00 42.62 170 PRO A O 1
ATOM 1364 N N . SER A 1 171 ? 54.567 3.489 -72.174 1.00 39.44 171 SER A N 1
ATOM 1365 C CA . SER A 1 171 ? 54.000 2.465 -73.056 1.00 39.44 171 SER A CA 1
ATOM 1366 C C . SER A 1 171 ? 54.021 2.935 -74.510 1.00 39.44 171 SER A C 1
ATOM 1368 O O . SER A 1 171 ? 53.947 4.142 -74.762 1.00 39.44 171 SER A O 1
ATOM 1370 N N . PRO A 1 172 ? 54.182 1.999 -75.462 1.00 41.62 172 PRO A N 1
ATOM 1371 C CA . PRO A 1 172 ? 54.533 2.306 -76.837 1.00 41.62 172 PRO A CA 1
ATOM 1372 C C . PRO A 1 172 ? 53.370 2.971 -77.571 1.00 41.62 172 PRO A C 1
ATOM 1374 O O . PRO A 1 172 ? 52.202 2.665 -77.348 1.00 41.62 172 PRO A O 1
ATOM 1377 N N . ILE A 1 173 ? 53.742 3.868 -78.476 1.00 44.69 173 ILE A N 1
ATOM 1378 C CA . ILE A 1 173 ? 52.905 4.511 -79.490 1.00 44.69 173 ILE A CA 1
ATOM 1379 C C . ILE A 1 173 ? 52.039 3.463 -80.206 1.00 44.69 173 ILE A C 1
ATOM 1381 O O . ILE A 1 173 ? 52.621 2.516 -80.718 1.00 44.69 173 ILE A O 1
ATOM 1385 N N . LEU A 1 174 ? 50.712 3.669 -80.271 1.00 34.25 174 LEU A N 1
ATOM 1386 C CA . LEU A 1 174 ? 49.739 3.220 -81.301 1.00 34.25 174 LEU A CA 1
ATOM 1387 C C . LEU A 1 174 ? 48.332 3.719 -80.867 1.00 34.25 174 LEU A C 1
ATOM 1389 O O . LEU A 1 174 ? 47.837 3.329 -79.818 1.00 34.25 174 LEU A O 1
ATOM 1393 N N . THR A 1 175 ? 47.806 4.805 -81.445 1.00 31.27 175 THR A N 1
ATOM 1394 C CA . THR A 1 175 ? 46.804 4.943 -82.539 1.00 31.27 175 THR A CA 1
ATOM 1395 C C . THR A 1 175 ? 45.455 5.490 -82.038 1.00 31.27 175 THR A C 1
ATOM 1397 O O . THR A 1 175 ? 45.065 5.176 -80.919 1.00 31.27 175 THR A O 1
ATOM 1400 N N . PRO A 1 176 ? 44.747 6.323 -82.832 1.00 44.78 176 PRO A N 1
ATOM 1401 C CA . PRO A 1 176 ? 43.618 7.128 -82.375 1.00 44.78 176 PRO A CA 1
ATOM 1402 C C . PRO A 1 176 ? 42.277 6.576 -82.884 1.00 44.78 176 PRO A C 1
ATOM 1404 O O . PRO A 1 176 ? 41.854 6.926 -83.974 1.00 44.78 176 PRO A O 1
ATOM 1407 N N . TYR A 1 177 ? 41.634 5.723 -82.094 1.00 29.94 177 TYR A N 1
ATOM 1408 C CA . TYR A 1 177 ? 40.215 5.319 -82.120 1.00 29.94 177 TYR A CA 1
ATOM 1409 C C . TYR A 1 177 ? 40.049 4.621 -80.754 1.00 29.94 177 TYR A C 1
ATOM 1411 O O . TYR A 1 177 ? 40.834 3.740 -80.438 1.00 29.94 177 TYR A O 1
ATOM 1419 N N . ASP A 1 178 ? 39.308 5.149 -79.783 1.00 31.20 178 ASP A N 1
ATOM 1420 C CA . ASP A 1 178 ? 37.859 5.015 -79.732 1.00 31.20 178 ASP A CA 1
ATOM 1421 C C . ASP A 1 178 ? 37.190 6.236 -79.098 1.00 31.20 178 ASP A C 1
ATOM 1423 O O . ASP A 1 178 ? 37.368 6.592 -77.930 1.00 31.20 178 ASP A O 1
ATOM 1427 N N . SER A 1 179 ? 36.371 6.873 -79.921 1.00 36.94 179 SER A N 1
ATOM 1428 C CA . SER A 1 179 ? 35.376 7.847 -79.520 1.00 36.94 179 SER A CA 1
ATOM 1429 C C . SER A 1 179 ? 34.200 7.108 -78.874 1.00 36.94 179 SER A C 1
ATOM 1431 O O . SER A 1 179 ? 33.430 6.455 -79.567 1.00 36.94 179 SER A O 1
ATOM 1433 N N . VAL A 1 180 ? 34.022 7.335 -77.572 1.00 40.00 180 VAL A N 1
ATOM 1434 C CA . VAL A 1 180 ? 32.721 7.386 -76.883 1.00 40.00 180 VAL A CA 1
ATOM 1435 C C . VAL A 1 180 ? 31.895 6.093 -76.903 1.00 40.00 180 VAL A C 1
ATOM 1437 O O . VAL A 1 180 ? 30.948 5.967 -77.668 1.00 40.00 180 VAL A O 1
ATOM 1440 N N . ASP A 1 181 ? 32.120 5.229 -75.912 1.00 41.84 181 ASP A N 1
ATOM 1441 C CA . ASP A 1 181 ? 31.106 4.262 -75.474 1.00 41.84 181 ASP A CA 1
ATOM 1442 C C . ASP A 1 181 ? 30.780 4.505 -73.989 1.00 41.84 181 ASP A C 1
ATOM 1444 O O . ASP A 1 181 ? 31.254 3.851 -73.064 1.00 41.84 181 ASP A O 1
ATOM 1448 N N . ARG A 1 182 ? 30.004 5.569 -73.730 1.00 49.09 182 ARG A N 1
ATOM 1449 C CA . ARG A 1 182 ? 29.460 5.891 -72.390 1.00 49.09 182 ARG A CA 1
ATOM 1450 C C . ARG A 1 182 ? 28.182 5.098 -72.063 1.00 49.09 182 ARG A C 1
ATOM 1452 O O . ARG A 1 182 ? 27.520 5.398 -71.075 1.00 49.09 182 ARG A O 1
ATOM 1459 N N . THR A 1 183 ? 27.825 4.114 -72.879 1.00 47.47 183 THR A N 1
ATOM 1460 C CA . THR A 1 183 ? 26.839 3.047 -72.603 1.00 47.47 183 THR A CA 1
ATOM 1461 C C . THR A 1 183 ? 27.376 2.031 -71.591 1.00 47.47 183 THR A C 1
ATOM 1463 O O . THR A 1 183 ? 26.596 1.477 -70.822 1.00 47.47 183 THR A O 1
ATOM 1466 N N . ILE A 1 184 ? 28.701 1.870 -71.505 1.00 50.22 184 ILE A N 1
ATOM 1467 C CA . ILE A 1 184 ? 29.392 0.911 -70.630 1.00 50.22 184 ILE A CA 1
ATOM 1468 C C . ILE A 1 184 ? 28.956 1.002 -69.142 1.00 50.22 184 ILE A C 1
ATOM 1470 O O . ILE A 1 184 ? 28.676 -0.042 -68.558 1.00 50.22 184 ILE A O 1
ATOM 1474 N N . PRO A 1 185 ? 28.783 2.180 -68.498 1.00 61.12 185 PRO A N 1
ATOM 1475 C CA . PRO A 1 185 ? 28.362 2.244 -67.092 1.00 61.12 185 PRO A CA 1
ATOM 1476 C C . PRO A 1 185 ? 26.903 1.834 -66.856 1.00 61.12 185 PRO A C 1
ATOM 1478 O O . PRO A 1 185 ? 26.596 1.257 -65.815 1.00 61.12 185 PRO A O 1
ATOM 1481 N N . LEU A 1 186 ? 26.003 2.147 -67.798 1.00 64.12 186 LEU A N 1
ATOM 1482 C CA . LEU A 1 186 ? 24.583 1.811 -67.676 1.00 64.12 186 LEU A CA 1
ATOM 1483 C C . LEU A 1 186 ? 24.369 0.317 -67.898 1.00 64.12 186 LEU A C 1
ATOM 1485 O O . LEU A 1 186 ? 23.663 -0.309 -67.117 1.00 64.12 186 LEU A O 1
ATOM 1489 N N . GLU A 1 187 ? 25.006 -0.254 -68.921 1.00 66.00 187 GLU A N 1
ATOM 1490 C CA . GLU A 1 187 ? 24.917 -1.692 -69.168 1.00 66.00 187 GLU A CA 1
ATOM 1491 C C . GLU A 1 187 ? 25.535 -2.481 -68.017 1.00 66.00 187 GLU A C 1
ATOM 1493 O O . GLU A 1 187 ? 24.874 -3.367 -67.496 1.00 66.00 187 GLU A O 1
ATOM 1498 N N . HIS A 1 188 ? 26.714 -2.094 -67.510 1.00 68.31 188 HIS A N 1
ATOM 1499 C CA . HIS A 1 188 ? 27.280 -2.739 -66.319 1.00 68.31 188 HIS A CA 1
ATOM 1500 C C . HIS A 1 188 ? 26.356 -2.657 -65.103 1.00 68.31 188 HIS A C 1
ATOM 1502 O O . HIS A 1 188 ? 26.253 -3.624 -64.356 1.00 68.31 188 HIS A O 1
ATOM 1508 N N . PHE A 1 189 ? 25.682 -1.525 -64.892 1.00 68.25 189 P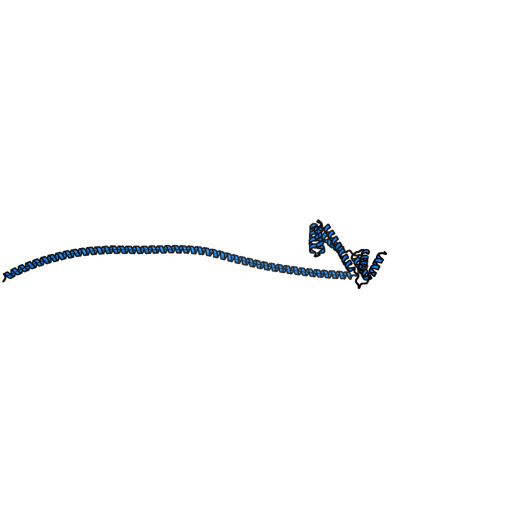HE A N 1
ATOM 1509 C CA . PHE A 1 189 ? 24.724 -1.385 -63.800 1.00 68.25 189 PHE A CA 1
ATOM 1510 C C . PHE A 1 189 ? 23.514 -2.308 -63.978 1.00 68.25 189 PHE A C 1
ATOM 1512 O O . PHE A 1 189 ? 23.111 -2.952 -63.017 1.00 68.25 189 PHE A O 1
ATOM 1519 N N . LEU A 1 190 ? 22.956 -2.405 -65.188 1.00 70.56 190 LEU A N 1
ATOM 1520 C CA . LEU A 1 190 ? 21.793 -3.251 -65.462 1.00 70.56 190 LEU A CA 1
ATOM 1521 C C . LEU A 1 190 ? 22.138 -4.746 -65.432 1.00 70.56 190 LEU A C 1
ATOM 1523 O O . LEU A 1 190 ? 21.372 -5.518 -64.864 1.00 70.56 190 LEU A O 1
ATOM 1527 N N . THR A 1 191 ? 23.312 -5.140 -65.934 1.00 73.69 191 THR A N 1
ATOM 1528 C CA . THR A 1 191 ? 23.795 -6.528 -65.884 1.00 73.69 191 THR A CA 1
ATOM 1529 C C . THR A 1 191 ? 23.948 -7.031 -64.447 1.00 73.69 191 THR A C 1
ATOM 1531 O O . THR A 1 191 ? 23.661 -8.191 -64.184 1.00 73.69 191 THR A O 1
ATOM 1534 N N . ARG A 1 192 ? 24.298 -6.167 -63.480 1.00 71.31 192 ARG A N 1
ATOM 1535 C CA . ARG A 1 192 ? 24.347 -6.566 -62.060 1.00 71.31 192 ARG A CA 1
ATOM 1536 C C . ARG A 1 192 ? 22.997 -7.002 -61.499 1.00 71.31 192 ARG A C 1
ATOM 1538 O O . ARG A 1 192 ? 22.970 -7.820 -60.592 1.00 71.31 192 ARG A O 1
ATOM 1545 N N . PHE A 1 193 ? 21.887 -6.466 -62.000 1.00 69.94 193 PHE A N 1
ATOM 1546 C CA . PHE A 1 193 ? 20.558 -6.921 -61.583 1.00 69.94 193 PHE A CA 1
ATOM 1547 C C . PHE A 1 193 ? 20.141 -8.208 -62.301 1.00 69.94 193 PHE A C 1
ATOM 1549 O O . PHE A 1 193 ? 19.414 -9.002 -61.715 1.00 69.94 193 PHE A O 1
ATOM 1556 N N . ASP A 1 194 ? 20.634 -8.441 -63.520 1.00 73.19 194 ASP A N 1
ATOM 1557 C CA . ASP A 1 194 ? 20.454 -9.725 -64.207 1.00 73.19 194 ASP A CA 1
ATOM 1558 C C . ASP A 1 194 ? 21.215 -10.850 -63.475 1.00 73.19 194 ASP A C 1
ATOM 1560 O O . ASP A 1 194 ? 20.648 -11.908 -63.229 1.00 73.19 194 ASP A O 1
AT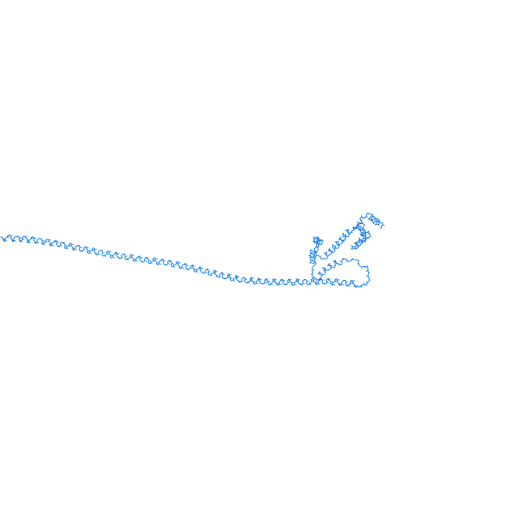OM 1564 N N . GLU A 1 195 ? 22.454 -10.594 -63.030 1.00 73.81 195 GLU A N 1
ATOM 1565 C CA . 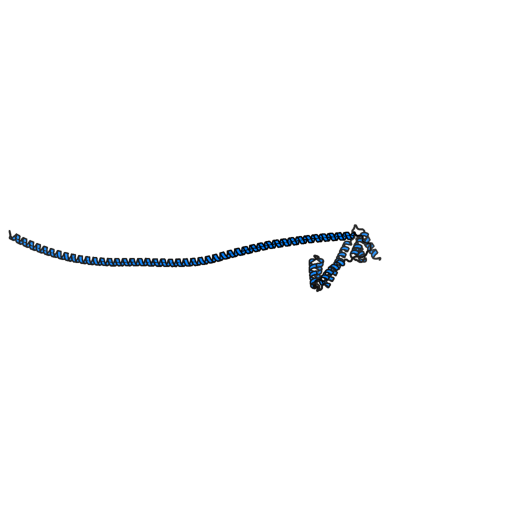GLU A 1 195 ? 23.242 -11.525 -62.197 1.00 73.81 195 GLU A CA 1
ATOM 1566 C C . GLU A 1 195 ? 22.510 -11.886 -60.891 1.00 73.81 195 GLU A C 1
ATOM 1568 O O . GLU A 1 195 ? 22.547 -13.033 -60.452 1.00 73.81 195 GLU A O 1
ATOM 1573 N N . LEU A 1 196 ? 21.778 -10.932 -60.297 1.00 67.75 196 LEU A N 1
ATOM 1574 C CA . LEU A 1 196 ? 20.988 -11.187 -59.089 1.00 67.75 196 LEU A CA 1
ATOM 1575 C C . LEU A 1 196 ? 19.841 -12.185 -59.323 1.00 67.75 196 LEU A C 1
ATOM 1577 O O . LEU A 1 196 ? 19.507 -12.906 -58.385 1.00 67.75 196 LEU A O 1
ATOM 1581 N N . LEU A 1 197 ? 19.254 -12.254 -60.529 1.00 66.62 197 LEU A N 1
ATOM 1582 C CA . LEU A 1 197 ? 18.242 -13.275 -60.858 1.00 66.62 197 LEU A CA 1
ATOM 1583 C C . LEU A 1 197 ? 18.851 -14.675 -60.891 1.00 66.62 197 LEU A C 1
ATOM 1585 O O . LEU A 1 197 ? 18.238 -15.612 -60.390 1.00 66.62 197 LEU A O 1
ATOM 1589 N N . GLU A 1 198 ? 20.042 -14.811 -61.476 1.00 68.06 198 GLU A N 1
ATOM 1590 C CA . GLU A 1 198 ? 20.696 -16.108 -61.673 1.00 68.06 198 GLU A CA 1
ATOM 1591 C C . GLU A 1 198 ? 21.359 -16.641 -60.392 1.00 68.06 198 GLU A C 1
ATOM 1593 O O . GLU A 1 198 ? 21.359 -17.849 -60.162 1.00 68.06 198 GLU A O 1
ATOM 1598 N N . GLU A 1 199 ? 21.907 -15.765 -59.544 1.00 71.00 199 GLU A N 1
ATOM 1599 C CA . GLU A 1 199 ? 22.706 -16.162 -58.375 1.00 71.00 199 GLU A CA 1
ATOM 1600 C C . GLU A 1 199 ? 21.872 -16.384 -57.096 1.00 71.00 199 GLU A C 1
ATOM 1602 O O . GLU A 1 199 ? 22.271 -17.169 -56.234 1.00 71.00 199 GLU A O 1
ATOM 1607 N N . TYR A 1 200 ? 20.705 -15.735 -56.963 1.00 70.06 200 TYR A N 1
ATOM 1608 C CA . TYR A 1 200 ? 19.941 -15.696 -55.702 1.00 70.06 200 TYR A CA 1
ATOM 1609 C C . TYR A 1 200 ? 18.532 -16.314 -55.755 1.00 70.06 200 TYR A C 1
ATOM 1611 O O . TYR A 1 200 ? 17.781 -16.156 -54.792 1.00 70.06 200 TYR A O 1
ATOM 1619 N N . ASP A 1 201 ? 18.169 -17.014 -56.838 1.00 66.94 201 ASP A N 1
ATOM 1620 C CA . ASP A 1 201 ? 16.856 -17.672 -57.032 1.00 66.94 201 ASP A CA 1
ATOM 1621 C C . ASP A 1 201 ? 15.656 -16.744 -56.726 1.00 66.94 201 ASP A C 1
ATOM 1623 O O . ASP A 1 201 ? 14.624 -17.137 -56.178 1.00 66.94 201 ASP A O 1
ATOM 1627 N N . ILE A 1 202 ? 15.814 -15.451 -57.035 1.00 77.44 202 ILE A N 1
ATOM 1628 C CA . ILE A 1 202 ? 14.777 -14.436 -56.837 1.00 77.44 202 ILE A CA 1
ATOM 1629 C C . ILE A 1 202 ? 13.842 -14.405 -58.044 1.00 77.44 202 ILE A C 1
ATOM 1631 O O . ILE A 1 202 ? 14.259 -14.482 -59.197 1.00 77.44 202 ILE A O 1
ATOM 1635 N N . THR A 1 203 ? 12.547 -14.238 -57.791 1.00 78.69 203 THR A N 1
ATOM 1636 C CA . THR A 1 203 ? 11.565 -14.096 -58.873 1.00 78.69 203 THR A CA 1
ATOM 1637 C C . THR A 1 203 ? 11.670 -12.716 -59.527 1.00 78.69 203 THR A C 1
ATOM 1639 O O . THR A 1 203 ? 11.960 -11.721 -58.857 1.00 78.69 203 THR A O 1
ATOM 1642 N N . GLU A 1 204 ? 11.356 -12.612 -60.822 1.00 77.69 204 GLU A N 1
ATOM 1643 C CA . GLU A 1 204 ? 11.361 -11.328 -61.544 1.00 77.69 204 GLU A CA 1
ATOM 1644 C C . GLU A 1 204 ? 10.525 -10.246 -60.833 1.00 77.69 204 GLU A C 1
ATOM 1646 O O . GLU A 1 204 ? 10.923 -9.083 -60.762 1.00 77.69 204 GLU A O 1
ATOM 1651 N N . THR A 1 205 ? 9.404 -10.635 -60.220 1.00 75.38 205 THR A N 1
ATOM 1652 C CA . THR A 1 205 ? 8.537 -9.748 -59.432 1.00 75.38 205 THR A CA 1
ATOM 1653 C C . THR A 1 205 ? 9.229 -9.200 -58.180 1.00 75.38 205 THR A C 1
ATOM 1655 O O . THR A 1 205 ? 9.035 -8.037 -57.820 1.00 75.38 205 THR A O 1
ATOM 1658 N N . GLN A 1 206 ? 10.040 -10.016 -57.498 1.00 75.69 206 GLN A N 1
ATOM 1659 C CA . GLN A 1 206 ? 10.823 -9.572 -56.341 1.00 75.69 206 GLN A CA 1
ATOM 1660 C C . GLN A 1 206 ? 11.938 -8.619 -56.768 1.00 75.69 206 GLN A C 1
ATOM 1662 O O . GLN A 1 206 ? 12.162 -7.614 -56.094 1.00 75.69 206 GLN A O 1
ATOM 1667 N N . LEU A 1 207 ? 12.583 -8.870 -57.909 1.00 77.06 207 LEU A N 1
ATOM 1668 C CA . LEU A 1 207 ? 13.609 -7.972 -58.431 1.00 77.06 207 LEU A CA 1
ATOM 1669 C C . LEU A 1 207 ? 13.039 -6.603 -58.817 1.00 77.06 207 LEU A C 1
ATOM 1671 O O . LEU A 1 207 ? 13.630 -5.579 -58.480 1.00 77.06 207 LEU A O 1
ATOM 1675 N N . VAL A 1 208 ? 11.862 -6.564 -59.451 1.00 74.88 208 VAL A N 1
ATOM 1676 C CA . VAL A 1 208 ? 11.170 -5.304 -59.768 1.00 74.88 208 VAL A CA 1
ATOM 1677 C C . VAL A 1 208 ? 10.851 -4.509 -58.496 1.00 74.88 208 VAL A C 1
ATOM 1679 O O . VAL A 1 208 ? 11.018 -3.291 -58.491 1.00 74.88 208 VAL A O 1
ATOM 1682 N N . ARG A 1 209 ? 10.470 -5.174 -57.395 1.00 76.00 209 ARG A N 1
ATOM 1683 C CA . ARG A 1 209 ? 10.268 -4.521 -56.086 1.00 76.00 209 ARG A CA 1
ATOM 1684 C C . ARG A 1 209 ? 11.563 -3.974 -55.487 1.00 76.00 209 ARG A C 1
ATOM 1686 O O . ARG A 1 209 ? 11.588 -2.838 -55.034 1.00 76.00 209 ARG A O 1
ATOM 1693 N N . ILE A 1 210 ? 12.651 -4.742 -55.535 1.00 73.81 210 ILE A N 1
ATOM 1694 C CA . ILE A 1 210 ? 13.969 -4.276 -55.072 1.00 73.81 210 ILE A CA 1
ATOM 1695 C C . ILE A 1 210 ? 14.417 -3.060 -55.891 1.00 73.81 210 ILE A C 1
ATOM 1697 O O . ILE A 1 210 ? 14.957 -2.095 -55.349 1.00 73.81 210 ILE A O 1
ATOM 1701 N N . PHE A 1 211 ? 14.185 -3.090 -57.200 1.00 73.56 211 PHE A N 1
ATOM 1702 C CA . PHE A 1 211 ? 14.496 -1.979 -58.086 1.00 73.56 211 PHE A CA 1
ATOM 1703 C C . PHE A 1 211 ? 13.650 -0.737 -57.765 1.00 73.56 211 PHE A C 1
ATOM 1705 O O . PHE A 1 211 ? 14.200 0.362 -57.685 1.00 73.56 211 PHE A O 1
ATOM 1712 N N . ASP A 1 212 ? 12.353 -0.906 -57.493 1.00 72.88 212 ASP A N 1
ATOM 1713 C CA . ASP A 1 212 ? 11.444 0.158 -57.045 1.00 72.88 212 ASP A CA 1
ATOM 1714 C C . ASP A 1 212 ? 11.905 0.807 -55.728 1.00 72.88 212 ASP A C 1
ATOM 1716 O O . ASP A 1 212 ? 12.041 2.033 -55.653 1.00 72.88 212 ASP A O 1
ATOM 1720 N N . ASP A 1 213 ? 12.260 0.002 -54.723 1.00 72.00 213 ASP A N 1
ATOM 1721 C CA . ASP A 1 213 ? 12.774 0.487 -53.435 1.00 72.00 213 ASP A CA 1
ATOM 1722 C C . ASP A 1 213 ? 14.072 1.287 -53.609 1.00 72.00 213 ASP A C 1
ATOM 1724 O O . ASP A 1 213 ? 14.267 2.350 -53.003 1.00 72.00 213 ASP A O 1
ATOM 1728 N N . ARG A 1 214 ? 14.975 0.807 -54.474 1.00 69.38 214 ARG A N 1
ATOM 1729 C CA . ARG A 1 214 ? 16.244 1.485 -54.775 1.00 69.38 214 ARG A CA 1
ATOM 1730 C C . ARG A 1 214 ? 16.036 2.784 -55.546 1.00 69.38 214 ARG A C 1
ATOM 1732 O O . ARG A 1 214 ? 16.713 3.768 -55.245 1.00 69.38 214 ARG A O 1
ATOM 1739 N N . LEU A 1 215 ? 15.101 2.826 -56.494 1.00 67.75 215 LEU A N 1
ATOM 1740 C CA . LEU A 1 215 ? 14.761 4.048 -57.222 1.00 67.75 215 LEU A CA 1
ATOM 1741 C C . LEU A 1 215 ? 14.082 5.075 -56.315 1.00 67.75 215 LEU A C 1
ATOM 1743 O O . LEU A 1 215 ? 14.459 6.251 -56.331 1.00 67.75 215 LEU A O 1
ATOM 1747 N N . THR A 1 216 ? 13.159 4.638 -55.462 1.00 66.50 216 THR A N 1
ATOM 1748 C CA . THR A 1 216 ? 12.508 5.483 -54.453 1.00 66.50 216 THR A CA 1
ATOM 1749 C C . THR A 1 216 ? 13.526 6.022 -53.446 1.00 66.50 216 THR A C 1
ATOM 1751 O O . THR A 1 216 ? 13.457 7.187 -53.063 1.00 66.50 216 THR A O 1
ATOM 1754 N N . SER A 1 217 ? 14.562 5.247 -53.124 1.00 60.41 217 SER A N 1
ATOM 1755 C CA . SER A 1 217 ? 15.652 5.666 -52.230 1.00 60.41 217 SER A CA 1
ATOM 1756 C C . SER A 1 217 ? 16.786 6.438 -52.922 1.00 60.41 217 SER A C 1
ATOM 1758 O O . SER A 1 217 ? 17.713 6.890 -52.253 1.00 60.41 217 SER A O 1
ATOM 1760 N N . SER A 1 218 ? 16.744 6.615 -54.248 1.00 63.12 218 SER A N 1
ATOM 1761 C CA . SER A 1 218 ? 17.846 7.225 -55.015 1.00 63.12 218 SER A CA 1
ATOM 1762 C C . SER A 1 218 ? 18.034 8.728 -54.773 1.00 63.12 218 SER A C 1
ATOM 1764 O O . SER A 1 218 ? 19.075 9.284 -55.117 1.00 63.12 218 SER A O 1
ATOM 1766 N N . GLY A 1 219 ? 17.019 9.413 -54.234 1.00 52.66 219 GLY A N 1
ATOM 1767 C CA . GLY A 1 219 ? 17.017 10.867 -54.031 1.00 52.66 219 GLY A CA 1
ATOM 1768 C C . GLY A 1 219 ? 16.897 11.692 -55.321 1.00 52.66 219 GLY A C 1
ATOM 1769 O O . GLY A 1 219 ? 16.832 12.922 -55.266 1.00 52.66 219 GLY A O 1
ATOM 1770 N N . VAL A 1 220 ? 16.831 11.047 -56.491 1.00 62.28 220 VAL A N 1
ATOM 1771 C CA . VAL A 1 220 ? 16.725 11.717 -57.791 1.00 62.28 220 VAL A CA 1
ATOM 1772 C C . VAL A 1 220 ? 15.252 11.860 -58.181 1.00 62.28 220 VAL A C 1
ATOM 1774 O O . VAL A 1 220 ? 14.684 11.001 -58.857 1.00 62.28 220 VAL A O 1
ATOM 1777 N N . ARG A 1 221 ? 14.639 12.991 -57.799 1.00 66.69 221 ARG A N 1
ATOM 1778 C CA . ARG A 1 221 ? 13.208 13.294 -58.044 1.00 66.69 221 ARG A CA 1
ATOM 1779 C C . ARG A 1 221 ? 12.761 13.045 -59.485 1.00 66.69 221 ARG A C 1
ATOM 1781 O O . ARG A 1 221 ? 11.724 12.449 -59.727 1.00 66.69 221 ARG A O 1
ATOM 1788 N N . SER A 1 222 ? 13.583 13.422 -60.464 1.00 64.25 222 SER A N 1
ATOM 1789 C CA . SER A 1 222 ? 13.239 13.276 -61.884 1.00 64.25 222 SER A CA 1
ATOM 1790 C C . SER A 1 222 ? 13.150 11.823 -62.372 1.00 64.25 222 SER A C 1
ATOM 1792 O O . SER A 1 222 ? 12.526 11.588 -63.412 1.00 64.25 222 SER A O 1
ATOM 1794 N N . VAL A 1 223 ? 13.783 10.878 -61.670 1.00 64.38 223 VAL A N 1
ATOM 1795 C CA . VAL A 1 223 ? 13.724 9.432 -61.934 1.00 64.38 223 VAL A CA 1
ATOM 1796 C C . VAL A 1 223 ? 12.583 8.807 -61.129 1.00 64.38 223 VAL A C 1
ATOM 1798 O O . VAL A 1 223 ? 11.805 8.043 -61.692 1.00 64.38 223 VAL A O 1
ATOM 1801 N N . GLN A 1 224 ? 12.414 9.216 -59.867 1.00 68.00 224 GLN A N 1
ATOM 1802 C CA . GLN A 1 224 ? 11.295 8.814 -59.004 1.00 68.00 224 GLN A CA 1
ATOM 1803 C C . GLN A 1 224 ? 9.934 9.166 -59.629 1.00 68.00 224 GLN A C 1
ATOM 1805 O O . GLN A 1 224 ? 9.071 8.305 -59.773 1.00 68.00 224 GLN A O 1
ATOM 1810 N N . ASP A 1 225 ? 9.765 10.406 -60.096 1.00 73.31 225 ASP A N 1
ATOM 1811 C CA . ASP A 1 225 ? 8.518 10.887 -60.703 1.00 73.31 225 ASP A CA 1
ATOM 1812 C C . ASP A 1 225 ? 8.215 10.221 -62.052 1.00 73.31 225 ASP A C 1
ATOM 1814 O O . ASP A 1 225 ? 7.060 10.142 -62.476 1.00 73.31 225 ASP A O 1
ATOM 1818 N N . TRP A 1 226 ? 9.247 9.797 -62.787 1.00 78.62 226 TRP A N 1
ATOM 1819 C CA . TRP A 1 226 ? 9.076 9.031 -64.023 1.00 78.62 226 TRP A CA 1
ATOM 1820 C C . TRP A 1 226 ? 8.621 7.604 -63.710 1.00 78.62 226 TRP A C 1
ATOM 1822 O O . TRP A 1 226 ? 7.613 7.149 -64.253 1.00 78.62 226 TRP A O 1
ATOM 1832 N N . TRP A 1 227 ? 9.310 6.940 -62.784 1.00 75.38 227 TRP A N 1
ATOM 1833 C CA . TRP A 1 227 ? 9.014 5.569 -62.387 1.00 75.38 227 TRP A CA 1
ATOM 1834 C C . TRP A 1 227 ? 7.606 5.448 -61.786 1.00 75.38 227 TRP A C 1
ATOM 1836 O O . TRP A 1 227 ? 6.804 4.638 -62.240 1.00 75.38 227 TRP A O 1
ATOM 1846 N N . ALA A 1 228 ? 7.228 6.370 -60.895 1.00 73.38 228 ALA A N 1
ATOM 1847 C CA . ALA A 1 228 ? 5.899 6.420 -60.283 1.00 73.38 228 ALA A CA 1
ATOM 1848 C C . ALA A 1 228 ? 4.751 6.738 -61.265 1.00 73.38 228 ALA A C 1
ATOM 1850 O O . ALA A 1 228 ? 3.583 6.489 -60.952 1.00 73.38 228 ALA A O 1
ATOM 1851 N N . ARG A 1 229 ? 5.035 7.342 -62.427 1.00 73.94 229 ARG A N 1
ATOM 1852 C CA . ARG A 1 229 ? 4.049 7.491 -63.514 1.00 73.94 229 ARG A CA 1
ATOM 1853 C C . ARG A 1 229 ? 3.933 6.200 -64.312 1.00 73.94 229 ARG A C 1
ATOM 1855 O O . ARG A 1 229 ? 2.833 5.737 -64.574 1.00 73.94 229 ARG A O 1
ATOM 1862 N N . ARG A 1 230 ? 5.063 5.562 -64.604 1.00 67.12 230 ARG A N 1
ATOM 1863 C CA . ARG A 1 230 ? 5.106 4.312 -65.362 1.00 67.12 230 ARG A CA 1
ATOM 1864 C C . ARG A 1 230 ? 4.437 3.142 -64.629 1.00 67.12 230 ARG A C 1
ATOM 1866 O O . ARG A 1 230 ? 3.674 2.421 -65.261 1.00 67.12 230 ARG A O 1
ATOM 1873 N N . CYS A 1 231 ? 4.635 3.013 -63.314 1.00 64.00 231 CYS A N 1
ATOM 1874 C CA . CYS A 1 231 ? 3.959 2.005 -62.484 1.00 64.00 231 CYS A CA 1
ATOM 1875 C C . CYS A 1 231 ? 2.425 2.154 -62.464 1.00 64.00 231 CYS A C 1
ATOM 1877 O O . CYS A 1 231 ? 1.731 1.203 -62.122 1.00 64.00 231 CYS A O 1
ATOM 1879 N N . ARG A 1 232 ? 1.884 3.331 -62.820 1.00 57.19 232 ARG A N 1
ATOM 1880 C CA . ARG A 1 232 ? 0.435 3.571 -62.923 1.00 57.19 232 ARG A CA 1
ATOM 1881 C C . ARG A 1 232 ? -0.154 3.205 -64.286 1.00 57.19 232 ARG A C 1
ATOM 1883 O O . ARG A 1 232 ? -1.341 2.906 -64.346 1.00 57.19 232 ARG A O 1
ATOM 1890 N N . ASP A 1 233 ? 0.659 3.202 -65.341 1.00 58.12 233 ASP A N 1
ATOM 1891 C CA . ASP A 1 233 ? 0.177 3.157 -66.727 1.00 58.12 233 ASP A CA 1
ATOM 1892 C C . ASP A 1 233 ? 0.345 1.789 -67.423 1.00 58.12 233 ASP A C 1
ATOM 1894 O O . ASP A 1 233 ? -0.144 1.621 -68.539 1.00 58.12 233 ASP A O 1
ATOM 1898 N N . SER A 1 234 ? 1.011 0.788 -66.827 1.00 53.06 234 SER A N 1
ATOM 1899 C CA . SER A 1 234 ? 1.045 -0.562 -67.420 1.00 53.06 234 SER A CA 1
ATOM 1900 C C . SER A 1 234 ? 1.254 -1.696 -66.420 1.00 53.06 234 SER A C 1
ATOM 1902 O O . SER A 1 234 ? 2.164 -1.634 -65.594 1.00 53.06 234 SER A O 1
ATOM 1904 N N . GLU A 1 235 ? 0.501 -2.782 -66.605 1.00 55.88 235 GLU A N 1
ATOM 1905 C CA . GLU A 1 235 ? 0.833 -4.128 -66.131 1.00 55.88 235 GLU A CA 1
ATOM 1906 C C . GLU A 1 235 ? 2.207 -4.544 -66.685 1.00 55.88 235 GLU A C 1
ATOM 1908 O O . GLU A 1 235 ? 2.337 -4.944 -67.841 1.00 55.88 235 GLU A O 1
ATOM 1913 N N . GLN A 1 236 ? 3.260 -4.417 -65.882 1.00 53.78 236 GLN A N 1
ATOM 1914 C CA . GLN A 1 236 ? 4.578 -4.973 -66.190 1.00 53.78 236 GLN A CA 1
ATOM 1915 C C . GLN A 1 236 ? 5.064 -5.760 -64.978 1.00 53.78 236 GLN A C 1
ATOM 1917 O O . GLN A 1 236 ? 5.645 -5.216 -64.046 1.00 53.78 236 GLN A O 1
ATOM 1922 N N . SER A 1 237 ? 4.790 -7.063 -65.001 1.00 60.91 237 SER A N 1
ATOM 1923 C CA . SER A 1 237 ? 5.195 -8.026 -63.970 1.00 60.91 237 SER A CA 1
ATOM 1924 C C . SER A 1 237 ? 6.544 -8.697 -64.265 1.00 60.91 237 SER A C 1
ATOM 1926 O O . SER A 1 237 ? 6.896 -9.650 -63.582 1.00 60.91 237 SER A O 1
ATOM 1928 N N . SER A 1 238 ? 7.288 -8.230 -65.276 1.00 74.50 238 SER A N 1
ATOM 1929 C CA . SER A 1 238 ? 8.530 -8.866 -65.739 1.00 74.50 238 SER A CA 1
ATOM 1930 C C . SER A 1 238 ? 9.715 -7.902 -65.732 1.00 74.50 238 SER A C 1
ATOM 1932 O O . SER A 1 238 ? 9.618 -6.784 -66.257 1.00 74.50 238 SER A O 1
ATOM 1934 N N . TRP A 1 239 ? 10.855 -8.362 -65.226 1.00 80.06 239 TRP A N 1
ATOM 1935 C CA . TRP A 1 239 ? 12.095 -7.587 -65.119 1.00 80.06 239 TRP A CA 1
ATOM 1936 C C . TRP A 1 239 ? 12.641 -7.054 -66.469 1.00 80.06 239 TRP A C 1
ATOM 1938 O O . TRP A 1 239 ? 13.010 -5.875 -66.531 1.00 80.06 239 TRP A O 1
ATOM 1948 N N . PRO A 1 240 ? 12.621 -7.810 -67.589 1.00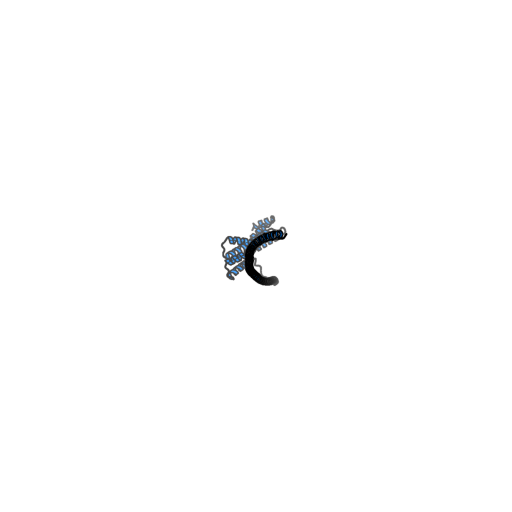 78.25 240 PRO A N 1
ATOM 1949 C CA . PRO A 1 240 ? 13.170 -7.335 -68.867 1.00 78.25 240 PRO A CA 1
ATOM 1950 C C . PRO A 1 240 ? 12.474 -6.084 -69.426 1.00 78.25 240 PRO A C 1
ATOM 1952 O O . PRO A 1 240 ? 13.123 -5.193 -69.981 1.00 78.25 240 PRO A O 1
ATOM 1955 N N . ALA A 1 241 ? 11.152 -5.982 -69.250 1.00 76.62 241 ALA A N 1
ATOM 1956 C CA . ALA A 1 241 ? 10.372 -4.830 -69.700 1.00 76.62 241 ALA A CA 1
ATOM 1957 C C . ALA A 1 241 ? 10.707 -3.561 -68.895 1.00 76.62 241 ALA A C 1
ATOM 1959 O O . ALA A 1 241 ? 10.880 -2.483 -69.474 1.00 76.62 241 ALA A O 1
ATOM 1960 N N . ALA A 1 242 ? 10.854 -3.702 -67.573 1.00 74.00 242 ALA A N 1
ATOM 1961 C CA . ALA A 1 242 ? 11.266 -2.628 -66.672 1.00 74.00 242 ALA A CA 1
ATOM 1962 C C . ALA A 1 242 ? 12.683 -2.128 -66.995 1.00 74.00 242 ALA A C 1
ATOM 1964 O O . ALA A 1 242 ? 12.907 -0.919 -67.123 1.00 74.00 242 ALA A O 1
ATOM 1965 N N . ARG A 1 243 ? 13.619 -3.061 -67.203 1.00 76.75 243 ARG A N 1
ATOM 1966 C CA . ARG A 1 243 ? 15.011 -2.781 -67.566 1.00 76.75 243 ARG A CA 1
ATOM 1967 C C . ARG A 1 243 ? 15.117 -1.960 -68.850 1.00 76.75 243 ARG A C 1
ATOM 1969 O O . ARG A 1 243 ? 15.764 -0.912 -68.861 1.00 76.75 243 ARG A O 1
ATOM 1976 N N . GLU A 1 244 ? 14.474 -2.403 -69.928 1.00 77.44 244 GLU A N 1
ATOM 1977 C CA . GLU A 1 244 ? 14.570 -1.717 -71.222 1.00 77.44 244 GLU A CA 1
ATOM 1978 C C . GLU A 1 244 ? 13.874 -0.345 -71.195 1.00 77.44 244 GLU A C 1
ATOM 1980 O O . GLU A 1 244 ? 14.349 0.614 -71.807 1.00 77.44 244 GLU A O 1
ATOM 1985 N N . ALA A 1 245 ? 12.780 -0.204 -70.439 1.00 75.19 245 ALA A N 1
ATOM 1986 C CA . ALA A 1 245 ? 12.130 1.089 -70.241 1.00 75.19 245 ALA A CA 1
ATOM 1987 C C . ALA A 1 245 ? 13.038 2.083 -69.499 1.00 75.19 245 ALA A C 1
ATOM 1989 O O . ALA A 1 245 ? 13.154 3.237 -69.919 1.00 75.19 245 ALA A O 1
ATOM 1990 N N . PHE A 1 246 ? 13.707 1.637 -68.432 1.00 74.38 246 PHE A N 1
ATOM 1991 C CA . PHE A 1 246 ? 14.665 2.459 -67.692 1.00 74.38 246 PHE A CA 1
ATOM 1992 C C . PHE A 1 246 ? 15.856 2.860 -68.560 1.00 74.38 246 PHE A C 1
ATOM 1994 O O . PHE A 1 246 ? 16.238 4.030 -68.588 1.00 74.38 246 PHE A O 1
ATOM 2001 N N . ARG A 1 247 ? 16.397 1.913 -69.331 1.00 73.94 247 ARG A N 1
ATOM 2002 C CA . ARG A 1 247 ? 17.485 2.163 -70.278 1.00 73.94 247 ARG A CA 1
ATOM 2003 C C . ARG A 1 247 ? 17.127 3.264 -71.277 1.00 73.94 247 ARG A C 1
ATOM 2005 O O . ARG A 1 247 ? 17.887 4.220 -71.439 1.00 73.94 247 ARG A O 1
ATOM 2012 N N . LYS A 1 248 ? 15.951 3.164 -71.908 1.00 73.25 248 LYS A N 1
ATOM 2013 C CA . LYS A 1 248 ? 15.461 4.159 -72.875 1.00 73.25 248 LYS A CA 1
ATOM 2014 C C . LYS A 1 248 ? 15.284 5.537 -72.246 1.00 73.25 248 LYS A C 1
ATOM 2016 O O . LYS A 1 248 ? 15.754 6.516 -72.822 1.00 73.25 248 LYS A O 1
ATOM 2021 N N . GLU A 1 249 ? 14.672 5.618 -71.066 1.00 73.56 249 GLU A N 1
ATOM 2022 C CA . GLU A 1 249 ? 14.474 6.901 -70.384 1.00 73.56 249 GLU A CA 1
ATOM 2023 C C . GLU A 1 249 ? 15.805 7.535 -69.971 1.00 73.56 249 GLU A C 1
ATOM 2025 O O . GLU A 1 249 ? 16.000 8.738 -70.151 1.00 73.56 249 GLU A O 1
ATOM 2030 N N . PHE A 1 250 ? 16.740 6.741 -69.444 1.00 68.38 250 PHE A N 1
ATOM 2031 C CA . PHE A 1 250 ? 18.054 7.230 -69.042 1.00 68.38 250 PHE A CA 1
ATOM 2032 C C . PHE A 1 250 ? 18.799 7.822 -70.241 1.00 68.38 250 PHE A C 1
ATOM 2034 O O . PHE A 1 250 ? 19.233 8.974 -70.189 1.00 68.38 250 PHE A O 1
ATOM 2041 N N . ILE A 1 251 ? 18.856 7.089 -71.357 1.00 68.44 251 ILE A N 1
ATOM 2042 C CA . ILE A 1 251 ? 19.463 7.568 -72.605 1.00 68.44 251 ILE A CA 1
ATOM 2043 C C . ILE A 1 251 ? 18.753 8.839 -73.090 1.00 68.44 251 ILE A C 1
ATOM 2045 O O . ILE A 1 251 ? 19.411 9.839 -73.380 1.00 68.44 251 ILE A O 1
ATOM 2049 N N . GLN A 1 252 ? 17.419 8.850 -73.123 1.00 66.06 252 GLN A N 1
ATOM 2050 C CA . GLN A 1 252 ? 16.638 9.999 -73.583 1.00 66.06 252 GLN A CA 1
ATOM 2051 C C . GLN A 1 252 ? 16.865 11.247 -72.718 1.00 66.06 252 GLN A C 1
ATOM 2053 O O . GLN A 1 252 ? 17.075 12.340 -73.256 1.00 66.06 252 GLN A O 1
ATOM 2058 N N . LYS A 1 253 ? 16.859 11.116 -71.387 1.00 66.38 253 LYS A N 1
ATOM 2059 C CA . LYS A 1 253 ? 17.108 12.227 -70.457 1.00 66.38 253 LYS A CA 1
ATOM 2060 C C . LYS A 1 253 ? 18.549 12.712 -70.521 1.00 66.38 253 LYS A C 1
ATOM 2062 O O . LYS A 1 253 ? 18.766 13.923 -70.514 1.00 66.38 253 LYS A O 1
ATOM 2067 N N . THR A 1 254 ? 19.529 11.814 -70.639 1.00 63.19 254 THR A N 1
ATOM 2068 C CA . THR A 1 254 ? 20.933 12.197 -70.844 1.00 63.19 254 THR A CA 1
ATOM 2069 C C . THR A 1 254 ? 21.106 12.961 -72.153 1.00 63.19 254 THR A C 1
ATOM 2071 O O . THR A 1 254 ? 21.735 14.017 -72.155 1.00 63.19 254 THR A O 1
ATOM 2074 N N . MET A 1 255 ? 20.512 12.492 -73.252 1.00 59.03 255 MET A N 1
ATOM 2075 C CA . MET A 1 255 ? 20.584 13.178 -74.545 1.00 59.03 255 MET A CA 1
ATOM 2076 C C . MET A 1 255 ? 19.857 14.526 -74.527 1.00 59.03 255 MET A C 1
ATOM 2078 O O . MET A 1 255 ? 20.386 15.508 -75.042 1.00 59.03 255 MET A O 1
ATOM 2082 N N . SER A 1 256 ? 18.696 14.617 -73.873 1.00 63.50 256 SER A N 1
ATOM 2083 C CA . SER A 1 256 ? 17.950 15.876 -73.719 1.00 63.50 256 SER A CA 1
ATOM 2084 C C . SER A 1 256 ? 18.708 16.892 -72.862 1.00 63.50 256 SER A C 1
ATOM 2086 O O . SER A 1 256 ? 18.759 18.072 -73.201 1.00 63.50 256 SER A O 1
ATOM 2088 N N . ARG A 1 257 ? 19.354 16.440 -71.780 1.00 63.59 257 ARG A N 1
ATOM 2089 C CA . ARG A 1 257 ? 20.198 17.288 -70.930 1.00 63.59 257 ARG A CA 1
ATOM 2090 C C . ARG A 1 257 ? 21.427 17.790 -71.681 1.00 63.59 257 ARG A C 1
ATOM 2092 O O . ARG A 1 257 ? 21.667 18.992 -71.681 1.00 63.59 257 ARG A O 1
ATOM 2099 N N . LYS A 1 258 ? 22.152 16.901 -72.371 1.00 62.03 258 LYS A N 1
ATOM 2100 C CA . LYS A 1 258 ? 23.283 17.284 -73.231 1.00 62.03 258 LYS A CA 1
ATOM 2101 C C . LYS A 1 258 ? 22.849 18.293 -74.297 1.00 62.03 258 LYS A C 1
ATOM 2103 O O . LYS A 1 258 ? 23.524 19.293 -74.502 1.00 62.03 258 LYS A O 1
ATOM 2108 N N . MET A 1 259 ? 21.694 18.078 -74.931 1.00 61.09 259 MET A N 1
ATOM 2109 C CA . MET A 1 259 ? 21.131 19.013 -75.910 1.00 61.09 259 MET A CA 1
ATOM 2110 C C . MET A 1 259 ? 20.811 20.382 -75.286 1.00 61.09 259 MET A C 1
ATOM 2112 O O . MET A 1 259 ? 21.108 21.411 -75.891 1.00 61.09 259 MET A O 1
ATOM 2116 N N . SER A 1 260 ? 20.250 20.413 -74.073 1.00 61.91 260 SER A N 1
ATOM 2117 C CA . SER A 1 260 ? 19.971 21.655 -73.339 1.00 61.91 260 SER A CA 1
ATOM 2118 C C . SER A 1 260 ? 21.253 22.405 -72.972 1.00 61.91 260 SER A C 1
ATOM 2120 O O . SER A 1 260 ? 21.346 23.602 -73.224 1.00 61.91 260 SER A O 1
ATOM 2122 N N . GLU A 1 261 ? 22.263 21.708 -72.447 1.00 61.81 261 GLU A N 1
ATOM 2123 C CA . GLU A 1 261 ? 23.561 22.290 -72.077 1.00 61.81 261 GLU A CA 1
ATOM 2124 C C . GLU A 1 261 ? 24.303 22.840 -73.303 1.00 61.81 261 GLU A C 1
ATOM 2126 O O . GLU A 1 261 ? 24.913 23.907 -73.235 1.00 61.81 261 GLU A O 1
ATOM 2131 N N . ILE A 1 262 ? 24.220 22.159 -74.449 1.00 61.41 262 ILE A N 1
ATOM 2132 C CA . ILE A 1 262 ? 24.788 22.653 -75.709 1.00 61.41 262 ILE A CA 1
ATOM 2133 C C . ILE A 1 262 ? 24.014 23.863 -76.221 1.00 61.41 262 ILE A C 1
ATOM 2135 O O . ILE A 1 262 ? 24.636 24.830 -76.640 1.00 61.41 262 ILE A O 1
ATOM 2139 N N . THR A 1 263 ? 22.680 23.843 -76.170 1.00 63.50 263 THR A N 1
ATOM 2140 C CA . THR A 1 263 ? 21.842 24.965 -76.631 1.00 63.50 263 THR A CA 1
ATOM 2141 C C . THR A 1 263 ? 22.051 26.216 -75.775 1.00 63.50 263 THR A C 1
ATOM 2143 O O . THR A 1 263 ? 22.111 27.325 -76.302 1.00 63.50 263 THR A O 1
ATOM 2146 N N . GLU A 1 264 ? 22.224 26.056 -74.465 1.00 62.91 264 GLU A N 1
ATOM 2147 C CA . GLU A 1 264 ? 22.519 27.155 -73.542 1.00 62.91 264 GLU A CA 1
ATOM 2148 C C . GLU A 1 264 ? 23.935 27.710 -73.757 1.00 62.91 264 GLU A C 1
ATOM 2150 O O . GLU A 1 264 ? 24.135 28.924 -73.844 1.00 62.91 264 GLU A O 1
ATOM 2155 N N . ASN A 1 265 ? 24.911 26.824 -73.972 1.00 61.84 265 ASN A N 1
ATOM 2156 C CA . ASN A 1 265 ? 26.277 27.201 -74.331 1.00 61.84 265 ASN A CA 1
ATOM 2157 C C . ASN A 1 265 ? 26.439 27.611 -75.804 1.00 61.84 265 ASN A C 1
ATOM 2159 O O . ASN A 1 265 ? 27.528 28.041 -76.196 1.00 61.84 265 ASN A O 1
ATOM 2163 N N . ALA A 1 266 ? 25.392 27.510 -76.628 1.00 60.53 266 ALA A N 1
ATOM 2164 C CA . ALA A 1 266 ? 25.468 27.821 -78.050 1.00 60.53 266 ALA A CA 1
ATOM 2165 C C . ALA A 1 266 ? 25.685 29.311 -78.300 1.00 60.53 266 ALA A C 1
ATOM 2167 O O . ALA A 1 266 ? 26.177 29.666 -79.361 1.00 60.53 266 ALA A O 1
ATOM 2168 N N . ARG A 1 267 ? 25.374 30.198 -77.349 1.00 69.44 267 ARG A N 1
ATOM 2169 C CA . ARG A 1 267 ? 25.607 31.637 -77.528 1.00 69.44 267 ARG A CA 1
ATOM 2170 C C . ARG A 1 267 ? 27.096 31.958 -77.579 1.00 69.44 267 ARG A C 1
ATOM 2172 O O . ARG A 1 267 ? 27.872 31.522 -76.723 1.00 69.44 267 ARG A O 1
ATOM 2179 N N . ARG A 1 268 ? 27.491 32.759 -78.570 1.00 71.44 268 ARG A N 1
ATOM 2180 C CA . ARG A 1 268 ? 28.858 33.269 -78.663 1.00 71.44 268 ARG A CA 1
ATOM 2181 C C . ARG A 1 268 ? 29.109 34.317 -77.577 1.00 71.44 268 ARG A C 1
ATOM 2183 O O . ARG A 1 268 ? 28.406 35.320 -77.479 1.00 71.44 268 ARG A O 1
ATOM 2190 N N . LYS A 1 269 ? 30.165 34.129 -76.791 1.00 76.25 269 LYS A N 1
ATOM 2191 C CA . LYS A 1 269 ? 30.638 35.103 -75.800 1.00 76.25 269 LYS A CA 1
ATOM 2192 C C . LYS A 1 269 ? 31.241 36.320 -76.511 1.00 76.25 269 LYS A C 1
ATOM 2194 O O . LYS A 1 269 ? 31.927 36.195 -77.520 1.00 76.25 269 LYS A O 1
ATOM 2199 N N . ARG A 1 270 ? 31.048 37.527 -75.969 1.00 68.00 270 ARG A N 1
ATOM 2200 C CA . ARG A 1 270 ? 31.578 38.765 -76.587 1.00 68.00 270 ARG A CA 1
ATOM 2201 C C . ARG A 1 270 ? 33.110 38.798 -76.686 1.00 68.00 270 ARG A C 1
ATOM 2203 O O . ARG A 1 270 ? 33.642 39.483 -77.550 1.00 68.00 270 ARG A O 1
ATOM 2210 N N . THR A 1 271 ? 33.799 38.060 -75.820 1.00 73.62 271 THR A N 1
ATOM 2211 C CA . THR A 1 271 ? 35.263 38.021 -75.708 1.00 73.62 271 THR A CA 1
ATOM 2212 C C . THR A 1 271 ? 35.926 36.891 -76.501 1.00 73.62 271 THR A C 1
ATOM 2214 O O . THR A 1 271 ? 37.149 36.872 -76.579 1.00 73.62 271 THR A O 1
ATOM 2217 N N . GLU A 1 272 ? 35.168 35.957 -77.092 1.00 72.94 272 GLU A N 1
ATOM 2218 C CA . GLU A 1 272 ? 35.740 34.826 -77.842 1.00 72.94 272 GLU A CA 1
ATOM 2219 C C . GLU A 1 272 ? 35.779 35.107 -79.353 1.00 72.94 272 GLU A C 1
ATOM 2221 O O . GLU A 1 272 ? 34.885 35.764 -79.905 1.00 72.94 272 GLU A O 1
ATOM 2226 N N . THR A 1 273 ? 36.806 34.616 -80.053 1.00 74.31 273 THR A N 1
ATOM 2227 C CA . THR A 1 273 ? 36.887 34.750 -81.516 1.00 74.31 273 THR A CA 1
ATOM 2228 C C . THR A 1 273 ? 35.886 33.817 -82.207 1.00 74.31 273 THR A C 1
ATOM 2230 O O . THR A 1 273 ? 35.401 32.852 -81.620 1.00 74.31 273 THR A O 1
ATOM 2233 N N . VAL A 1 274 ? 35.560 34.080 -83.478 1.00 69.25 274 VAL A N 1
ATOM 2234 C CA . VAL A 1 274 ? 34.656 33.205 -84.257 1.00 69.25 274 VAL A CA 1
ATOM 2235 C C . VAL A 1 274 ? 35.240 31.793 -84.414 1.00 69.25 274 VAL A C 1
ATOM 2237 O O . VAL A 1 274 ? 34.488 30.823 -84.423 1.00 69.25 274 VAL A O 1
ATOM 2240 N N . ARG A 1 275 ? 36.573 31.666 -84.487 1.00 68.75 275 ARG A N 1
ATOM 2241 C CA . ARG A 1 275 ? 37.266 30.375 -84.588 1.00 68.75 275 ARG A CA 1
ATOM 2242 C C . ARG A 1 275 ? 37.165 29.581 -83.286 1.00 68.75 275 ARG A C 1
ATOM 2244 O O . ARG A 1 275 ? 36.839 28.400 -83.343 1.00 68.75 275 ARG A O 1
ATOM 2251 N N . ASP A 1 276 ? 37.392 30.227 -82.146 1.00 73.12 276 ASP A N 1
ATOM 2252 C CA . ASP A 1 276 ? 37.315 29.570 -80.832 1.00 73.12 276 ASP A CA 1
ATOM 2253 C C . ASP A 1 276 ? 35.874 29.167 -80.504 1.00 73.12 276 ASP A C 1
ATOM 2255 O O . ASP A 1 276 ? 35.622 28.066 -80.019 1.00 73.12 276 ASP A O 1
ATOM 2259 N N . TYR A 1 277 ? 34.916 30.022 -80.871 1.00 72.12 277 TYR A N 1
ATOM 2260 C CA . TYR A 1 277 ? 33.493 29.712 -80.815 1.00 72.12 277 TYR A CA 1
ATOM 2261 C C . TYR A 1 277 ? 33.144 28.479 -81.661 1.00 72.12 277 TYR A C 1
ATOM 2263 O O . TYR A 1 277 ? 32.518 27.546 -81.162 1.00 72.12 277 TYR A O 1
ATOM 2271 N N . ALA A 1 278 ? 33.588 28.438 -82.922 1.00 68.75 278 ALA A N 1
ATOM 2272 C CA . ALA A 1 278 ? 33.301 27.321 -83.816 1.00 68.75 278 ALA A CA 1
ATOM 2273 C C . ALA A 1 278 ? 33.907 26.001 -83.337 1.00 68.75 278 ALA A C 1
ATOM 2275 O O . ALA A 1 278 ? 33.235 24.971 -83.376 1.00 68.75 278 ALA A O 1
ATOM 2276 N N . TRP A 1 279 ? 35.137 26.042 -82.823 1.00 72.88 279 TRP A N 1
ATOM 2277 C CA . TRP A 1 279 ? 35.777 24.878 -82.220 1.00 72.88 279 TRP A CA 1
ATOM 2278 C C . TRP A 1 279 ? 35.025 24.379 -80.990 1.00 72.88 279 TRP A C 1
ATOM 2280 O O . TRP A 1 279 ? 34.748 23.188 -80.902 1.00 72.88 279 TRP A O 1
ATOM 2290 N N . ARG A 1 280 ? 34.621 25.276 -80.087 1.00 76.88 280 ARG A N 1
ATOM 2291 C CA . ARG A 1 280 ? 33.881 24.924 -78.869 1.00 76.88 280 ARG A CA 1
ATOM 2292 C C . ARG A 1 280 ? 32.526 24.279 -79.169 1.00 76.88 280 ARG A C 1
ATOM 2294 O O . ARG A 1 280 ? 32.155 23.312 -78.512 1.00 76.88 280 ARG A O 1
ATOM 2301 N N . ILE A 1 281 ? 31.790 24.796 -80.153 1.00 70.06 281 ILE A N 1
ATOM 2302 C CA . ILE A 1 281 ? 30.497 24.223 -80.557 1.00 70.06 281 ILE A CA 1
ATOM 2303 C C . ILE A 1 281 ? 30.681 22.884 -81.275 1.00 70.06 281 ILE A C 1
ATOM 2305 O O . ILE A 1 281 ? 29.927 21.953 -81.006 1.00 70.06 281 ILE A O 1
ATOM 2309 N N . ALA A 1 282 ? 31.690 22.752 -82.140 1.00 68.38 282 ALA A N 1
ATOM 2310 C CA . ALA A 1 282 ? 31.987 21.489 -82.815 1.00 68.38 282 ALA A CA 1
ATOM 2311 C C . ALA A 1 282 ? 32.424 20.394 -81.832 1.00 68.38 282 ALA A C 1
ATOM 2313 O O . ALA A 1 282 ? 32.027 19.242 -81.988 1.00 68.38 282 ALA A O 1
ATOM 2314 N N . ASP A 1 283 ? 33.208 20.751 -80.815 1.00 69.44 283 ASP A N 1
ATOM 2315 C CA . ASP A 1 283 ? 33.649 19.823 -79.776 1.00 69.44 283 ASP A CA 1
ATOM 2316 C C . ASP A 1 283 ? 32.486 19.395 -78.877 1.00 69.44 283 ASP A C 1
ATOM 2318 O O . ASP A 1 283 ? 32.250 18.206 -78.697 1.00 69.44 283 ASP A O 1
ATOM 2322 N N . ALA A 1 284 ? 31.653 20.346 -78.443 1.00 68.12 284 ALA A N 1
ATOM 2323 C CA . ALA A 1 284 ? 30.451 20.044 -77.670 1.00 68.12 284 ALA A CA 1
ATOM 2324 C C . ALA A 1 284 ? 29.443 19.184 -78.460 1.00 68.12 284 ALA A C 1
ATOM 2326 O O . ALA A 1 284 ? 28.840 18.262 -77.912 1.00 68.12 284 ALA A O 1
ATOM 2327 N N . ALA A 1 285 ? 29.277 19.442 -79.763 1.00 66.88 285 ALA A N 1
ATOM 2328 C CA . ALA A 1 285 ? 28.431 18.628 -80.631 1.00 66.88 285 ALA A CA 1
ATOM 2329 C C . ALA A 1 285 ? 28.994 17.210 -80.827 1.00 66.88 285 ALA A C 1
ATOM 2331 O O . ALA A 1 285 ? 28.223 16.249 -80.836 1.00 66.88 285 ALA A O 1
ATOM 2332 N N . ARG A 1 286 ? 30.322 17.069 -80.924 1.00 66.94 286 ARG A N 1
ATOM 2333 C CA . ARG A 1 286 ? 31.013 15.773 -81.002 1.00 66.94 286 ARG A CA 1
ATOM 2334 C C . ARG A 1 286 ? 30.888 14.987 -79.696 1.00 66.94 286 ARG A C 1
ATOM 2336 O O . ARG A 1 286 ? 30.530 13.815 -79.739 1.00 66.94 286 ARG A O 1
ATOM 2343 N N . ASP A 1 287 ? 31.060 15.638 -78.549 1.00 64.75 287 ASP A N 1
ATOM 2344 C CA . ASP A 1 287 ? 30.859 15.053 -77.213 1.00 64.75 287 ASP A CA 1
ATOM 2345 C C . ASP A 1 287 ? 29.410 14.593 -76.962 1.00 64.75 287 ASP A C 1
ATOM 2347 O O . ASP A 1 287 ? 29.137 13.686 -76.158 1.00 64.75 287 ASP A O 1
ATOM 2351 N N . ALA A 1 288 ? 28.456 15.208 -77.661 1.00 61.16 288 ALA A N 1
ATOM 2352 C CA . ALA A 1 288 ? 27.062 14.786 -77.683 1.00 61.16 288 ALA A CA 1
ATOM 2353 C C . ALA A 1 288 ? 26.704 13.823 -78.823 1.00 61.16 288 ALA A C 1
ATOM 2355 O O . ALA A 1 288 ? 25.550 13.404 -78.888 1.00 61.16 288 ALA A O 1
ATOM 2356 N N . GLY A 1 289 ? 27.650 13.441 -79.687 1.00 61.88 289 GLY A N 1
ATOM 2357 C CA . GLY A 1 289 ? 27.417 12.508 -80.794 1.00 61.88 289 GLY A CA 1
ATOM 2358 C C . GLY A 1 289 ? 26.457 13.038 -81.867 1.00 61.88 289 GLY A C 1
ATOM 2359 O O . GLY A 1 289 ? 25.758 12.257 -82.509 1.00 61.88 289 GLY A O 1
ATOM 2360 N N . LEU A 1 290 ? 26.363 14.360 -82.035 1.00 63.06 290 LEU A N 1
ATOM 2361 C CA . LEU A 1 290 ? 25.480 14.985 -83.019 1.00 63.06 290 LEU A CA 1
ATOM 2362 C C . LEU A 1 290 ? 26.077 14.908 -84.429 1.00 63.06 290 LEU A C 1
ATOM 2364 O O . LEU A 1 290 ? 27.282 15.071 -84.621 1.00 63.06 290 LEU A O 1
ATOM 2368 N N . GLN A 1 291 ? 25.214 14.702 -85.427 1.00 61.69 291 GLN A N 1
ATOM 2369 C CA . GLN A 1 291 ? 25.607 14.769 -86.835 1.00 61.69 291 GLN A CA 1
ATOM 2370 C C . GLN A 1 291 ? 26.090 16.185 -87.203 1.00 61.69 291 GLN A C 1
ATOM 2372 O O . GLN A 1 291 ? 25.680 17.186 -86.603 1.00 61.69 291 GLN A O 1
ATOM 2377 N N . SER A 1 292 ? 27.014 16.265 -88.165 1.00 58.66 292 SER A N 1
ATOM 2378 C CA . SER A 1 292 ? 27.728 17.504 -88.503 1.00 58.66 292 SER A CA 1
ATOM 2379 C C . SER A 1 292 ? 26.801 18.629 -88.976 1.00 58.66 292 SER A C 1
ATOM 2381 O O . SER A 1 292 ? 27.057 19.795 -88.687 1.00 58.66 292 SER A O 1
ATOM 2383 N N . ASP A 1 293 ? 25.696 18.286 -89.636 1.00 58.78 293 ASP A N 1
ATOM 2384 C CA . ASP A 1 293 ? 24.635 19.200 -90.073 1.00 58.78 293 ASP A CA 1
ATOM 2385 C C . ASP A 1 293 ? 23.977 19.938 -88.893 1.00 58.78 293 ASP A C 1
ATOM 2387 O O . ASP A 1 293 ? 23.769 21.154 -88.927 1.00 58.78 293 ASP A O 1
ATOM 2391 N N . ARG A 1 294 ? 23.726 19.227 -87.793 1.00 61.56 294 ARG A N 1
ATOM 2392 C CA . ARG A 1 294 ? 23.077 19.764 -86.595 1.00 61.56 294 ARG A CA 1
ATOM 2393 C C . ARG A 1 294 ? 24.014 20.666 -85.790 1.00 61.56 294 ARG A C 1
ATOM 2395 O O . ARG A 1 294 ? 23.567 21.668 -85.231 1.00 61.56 294 ARG A O 1
ATOM 2402 N N . ALA A 1 295 ? 25.314 20.368 -85.807 1.00 60.12 295 ALA A N 1
ATOM 2403 C CA . ALA A 1 295 ? 26.354 21.226 -85.239 1.00 60.12 295 ALA A CA 1
ATOM 2404 C C . ALA A 1 295 ? 26.469 22.568 -85.989 1.00 60.12 295 ALA A C 1
ATOM 2406 O O . ALA A 1 295 ? 26.608 23.621 -85.363 1.00 60.12 295 ALA A O 1
ATOM 2407 N N . VAL A 1 296 ? 26.341 22.551 -87.323 1.00 62.88 296 VAL A N 1
ATOM 2408 C CA . VAL A 1 296 ? 26.340 23.770 -88.154 1.00 62.88 296 VAL A CA 1
ATOM 2409 C C . VAL A 1 296 ? 25.122 24.647 -87.856 1.00 62.88 296 VAL A C 1
ATOM 2411 O O . VAL A 1 296 ? 25.256 25.861 -87.705 1.00 62.88 296 VAL A O 1
ATOM 2414 N N . VAL A 1 297 ? 23.937 24.053 -87.692 1.00 66.12 297 VAL A N 1
ATOM 2415 C CA . VAL A 1 297 ? 22.719 24.801 -87.327 1.00 66.12 297 VAL A CA 1
ATOM 2416 C C . VAL A 1 297 ? 22.865 25.483 -85.959 1.00 66.12 297 VAL A C 1
ATOM 2418 O O . VAL A 1 297 ? 22.468 26.640 -85.799 1.00 66.12 297 VAL A O 1
ATOM 2421 N N . MET A 1 298 ? 23.483 24.814 -84.982 1.00 64.75 298 MET A N 1
ATOM 2422 C CA . MET A 1 298 ? 23.755 25.394 -83.660 1.00 64.75 298 MET A CA 1
ATOM 2423 C C . MET A 1 298 ? 24.760 26.552 -83.717 1.00 64.75 298 MET A C 1
ATOM 2425 O O . MET A 1 298 ? 24.542 27.577 -83.071 1.00 64.75 298 MET A O 1
ATOM 2429 N N . LEU A 1 299 ? 25.805 26.431 -84.543 1.00 64.31 299 LEU A N 1
ATOM 2430 C CA . LEU A 1 299 ? 26.781 27.495 -84.793 1.00 64.31 299 LEU A CA 1
ATOM 2431 C C . LEU A 1 299 ? 26.132 28.758 -85.387 1.00 64.31 299 LEU A C 1
ATOM 2433 O O . LEU A 1 299 ? 26.474 29.880 -85.015 1.00 64.31 299 LEU A O 1
ATOM 2437 N N . ILE A 1 300 ? 25.194 28.580 -86.322 1.00 66.19 300 ILE A N 1
ATOM 2438 C CA . ILE A 1 300 ? 24.504 29.687 -86.998 1.00 66.19 300 ILE A CA 1
ATOM 2439 C C . ILE A 1 300 ? 23.536 30.396 -86.042 1.00 66.19 300 ILE A C 1
ATOM 2441 O O . ILE A 1 300 ? 23.484 31.628 -86.021 1.00 66.19 300 ILE A O 1
ATOM 2445 N N . ASN A 1 301 ? 22.782 29.632 -85.248 1.00 68.44 301 ASN A N 1
ATOM 2446 C CA . ASN A 1 301 ? 21.745 30.169 -84.364 1.00 68.44 301 ASN A CA 1
ATOM 2447 C C . ASN A 1 301 ? 22.298 30.836 -83.098 1.00 68.44 301 ASN A C 1
ATOM 2449 O O . ASN A 1 301 ? 21.639 31.704 -82.537 1.00 68.44 301 ASN A O 1
ATOM 2453 N N . GLY A 1 302 ? 23.491 30.448 -82.644 1.00 62.59 302 GLY A N 1
ATOM 2454 C CA . GLY A 1 302 ? 24.125 31.026 -81.459 1.00 62.59 302 GLY A CA 1
ATOM 2455 C C . GLY A 1 302 ? 25.022 32.243 -81.726 1.00 62.59 302 GLY A C 1
ATOM 2456 O O . GLY A 1 302 ? 25.609 32.797 -80.791 1.00 62.59 302 GLY A O 1
ATOM 2457 N N . CYS A 1 303 ? 25.152 32.668 -82.987 1.00 64.06 303 CYS A N 1
ATOM 2458 C CA . CYS A 1 303 ? 25.955 33.822 -83.376 1.00 64.06 303 CYS A CA 1
ATOM 2459 C C . CYS A 1 303 ? 25.101 35.101 -83.447 1.00 64.06 303 CYS A C 1
ATOM 2461 O O . CYS A 1 303 ? 24.421 35.344 -84.441 1.00 64.06 303 CYS A O 1
ATOM 2463 N N . ASP A 1 304 ? 25.206 35.966 -82.434 1.00 63.09 304 ASP A N 1
ATOM 2464 C CA . ASP A 1 304 ? 24.450 37.233 -82.355 1.00 63.09 304 ASP A CA 1
ATOM 2465 C C . ASP A 1 304 ? 24.942 38.326 -83.335 1.00 63.09 304 ASP A C 1
ATOM 2467 O O . ASP A 1 304 ? 24.357 39.405 -83.435 1.00 63.09 304 ASP A O 1
ATOM 2471 N N . HIS A 1 305 ? 26.038 38.087 -84.068 1.00 65.12 305 HIS A N 1
ATOM 2472 C CA . HIS A 1 305 ? 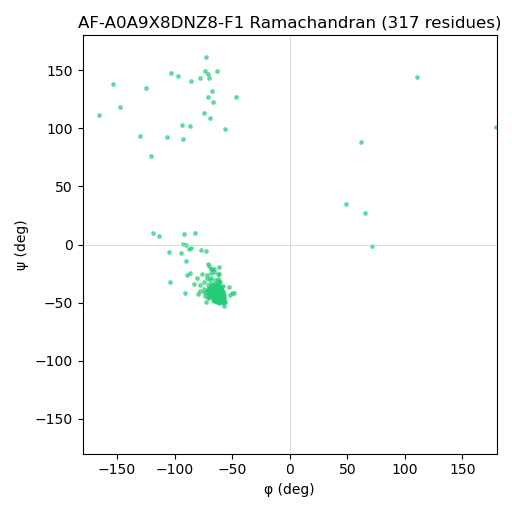26.605 39.063 -84.999 1.00 65.12 305 HIS A CA 1
ATOM 2473 C C . HIS A 1 305 ? 25.937 38.943 -86.374 1.00 65.12 305 HIS A C 1
ATOM 2475 O O . HIS A 1 305 ? 26.284 38.067 -87.169 1.00 65.12 305 HIS A O 1
ATOM 2481 N N . SER A 1 306 ? 25.012 39.857 -86.676 1.00 63.16 306 SER A N 1
ATOM 2482 C CA . SER A 1 306 ? 24.145 39.816 -87.867 1.00 63.16 306 SER A CA 1
ATOM 2483 C C . SER A 1 306 ? 24.895 39.593 -89.188 1.00 63.16 306 SER A C 1
ATOM 2485 O O . SER A 1 306 ? 24.481 38.767 -89.994 1.00 63.16 306 SER A O 1
ATOM 2487 N N . GLN A 1 307 ? 26.044 40.242 -89.400 1.00 61.34 307 GLN A N 1
ATOM 2488 C CA . GLN A 1 307 ? 26.856 40.051 -90.613 1.00 61.34 307 GLN A CA 1
ATOM 2489 C C . GLN A 1 307 ? 27.495 38.653 -90.720 1.00 61.34 307 GLN A C 1
ATOM 2491 O O . GLN A 1 307 ? 27.543 38.085 -91.806 1.00 61.34 307 GLN A O 1
ATOM 2496 N N . VAL A 1 308 ? 27.954 38.070 -89.608 1.00 61.47 308 VAL A N 1
ATOM 2497 C CA . VAL A 1 308 ? 28.611 36.749 -89.597 1.00 61.47 308 VAL A CA 1
ATOM 2498 C C . VAL A 1 308 ? 27.564 35.640 -89.693 1.00 61.47 308 VAL A C 1
ATOM 2500 O O . VAL A 1 308 ? 27.746 34.698 -90.459 1.00 61.47 308 VAL A O 1
ATOM 2503 N N . SER A 1 309 ? 26.435 35.793 -88.994 1.00 60.50 309 SER A N 1
ATOM 2504 C CA . SER A 1 309 ? 25.289 34.883 -89.099 1.00 60.50 309 SER A CA 1
ATOM 2505 C C . SER A 1 309 ? 24.717 34.860 -90.525 1.00 60.50 309 SER A C 1
ATOM 2507 O O . SER A 1 309 ? 24.474 33.784 -91.070 1.00 60.50 309 SER A O 1
ATOM 2509 N N . ASN A 1 310 ? 24.614 36.019 -91.192 1.00 63.00 310 ASN A N 1
ATOM 2510 C CA . ASN A 1 310 ? 24.170 36.106 -92.588 1.00 63.00 310 ASN A CA 1
ATOM 2511 C C . ASN A 1 310 ? 25.180 35.500 -93.582 1.00 63.00 310 ASN A C 1
ATOM 2513 O O . ASN A 1 310 ? 24.765 34.825 -94.523 1.00 63.00 310 ASN A O 1
ATOM 2517 N N . CYS A 1 311 ? 26.491 35.671 -93.369 1.00 60.16 311 CYS A N 1
ATOM 2518 C CA . CYS A 1 311 ? 27.524 35.038 -94.201 1.00 60.16 311 CYS A CA 1
ATOM 2519 C C . CYS A 1 311 ? 27.544 33.507 -94.057 1.00 60.16 311 CYS A C 1
ATOM 2521 O O . CYS A 1 311 ? 27.614 32.801 -95.061 1.00 60.16 311 CYS A O 1
ATOM 2523 N N . LEU A 1 312 ? 27.440 32.984 -92.831 1.00 59.47 312 LEU A N 1
ATOM 2524 C CA . LEU A 1 312 ? 27.389 31.539 -92.576 1.00 59.47 312 LEU A CA 1
ATOM 2525 C C . LEU A 1 312 ? 26.098 30.912 -93.123 1.00 59.47 312 LEU A C 1
ATOM 2527 O O . LEU A 1 312 ? 26.143 29.841 -93.723 1.00 59.47 312 LEU A O 1
ATOM 2531 N N . ARG A 1 313 ? 24.960 31.608 -92.993 1.00 58.75 313 ARG A N 1
ATOM 2532 C CA . ARG A 1 313 ? 23.674 31.178 -93.560 1.00 58.75 313 ARG A CA 1
ATOM 2533 C C . ARG A 1 313 ? 23.687 31.192 -95.094 1.00 58.75 313 ARG A C 1
ATOM 2535 O O . ARG A 1 313 ? 23.161 30.270 -95.703 1.00 58.75 313 ARG A O 1
ATOM 2542 N N . GLY A 1 314 ? 24.329 32.188 -95.713 1.00 53.47 314 GLY A N 1
ATOM 2543 C CA . GLY A 1 314 ? 24.481 32.286 -97.169 1.00 53.47 314 GLY A CA 1
ATOM 2544 C C . GLY A 1 314 ? 25.464 31.277 -97.780 1.00 53.47 314 GLY A C 1
ATOM 2545 O O . GLY A 1 314 ? 25.282 30.881 -98.932 1.00 53.47 314 GLY A O 1
ATOM 2546 N N . ALA A 1 315 ? 26.478 30.843 -97.024 1.00 51.97 315 ALA A N 1
ATOM 2547 C CA . ALA A 1 315 ? 27.387 29.762 -97.410 1.00 51.97 315 ALA A CA 1
ATOM 2548 C C . ALA A 1 315 ? 26.721 28.379 -97.295 1.00 51.97 315 ALA A C 1
ATOM 2550 O O . ALA A 1 315 ? 26.894 27.549 -98.180 1.00 51.97 315 ALA A O 1
ATOM 2551 N N . ALA A 1 316 ? 25.897 28.158 -96.263 1.00 48.12 316 ALA A N 1
ATOM 2552 C CA . ALA A 1 316 ? 25.153 26.911 -96.072 1.00 48.12 316 ALA A CA 1
ATOM 2553 C C . ALA A 1 316 ? 24.085 26.648 -97.154 1.00 48.12 316 ALA A C 1
ATOM 2555 O O . ALA A 1 316 ? 23.727 25.503 -97.384 1.00 48.12 316 ALA A O 1
ATOM 2556 N N . THR A 1 317 ? 23.588 27.685 -97.839 1.00 47.25 317 THR A N 1
ATOM 2557 C CA . THR A 1 317 ? 22.637 27.558 -98.963 1.00 47.25 317 THR A CA 1
ATOM 2558 C C . THR A 1 317 ? 23.290 27.357 -100.339 1.00 47.25 317 THR A C 1
ATOM 2560 O O . THR A 1 317 ? 22.570 27.243 -101.326 1.00 47.25 317 THR A O 1
ATOM 2563 N N . ARG A 1 318 ? 24.629 27.382 -100.443 1.00 42.69 318 ARG A N 1
ATOM 2564 C CA . ARG A 1 318 ? 25.366 27.219 -101.719 1.00 42.69 318 ARG A CA 1
ATOM 2565 C C . ARG A 1 318 ? 26.202 25.933 -101.798 1.00 42.69 318 ARG A C 1
ATOM 2567 O O . ARG A 1 318 ? 26.948 25.783 -102.764 1.00 42.69 318 ARG A O 1
ATOM 2574 N N . CYS A 1 319 ? 26.075 25.046 -100.815 1.00 34.72 319 CYS A N 1
ATOM 2575 C CA . CYS A 1 319 ? 26.592 23.679 -100.853 1.00 34.72 319 CYS A CA 1
ATOM 2576 C C . CYS A 1 319 ? 25.432 22.703 -101.034 1.00 34.72 319 CYS A C 1
ATOM 2578 O O . CYS A 1 319 ? 24.354 22.976 -100.460 1.00 34.72 319 CYS A O 1
#

Secondary structure (DSSP, 8-state):
--HHHHHHHHHHHHHHHHHHHHHHHHHHHHHHHHHHHHHHHHHHHHHHHHHHHHHHHHHHHHHHHHHHHHHHHHHHHHHHHHHHHHHHHHHHHHHHHHHHHHHHHHHHHHHHHHHHHHHHHHHHHHHHHHHHHHHHHHHHHHHHHHHHHHHHHHHHHHHHHHHHHHHHS-PPP--------TTHHHHHHHHHHHHHHHHS---HHHHHHHHHHHHHTT--HHHHHHHHHHHHH----SHHHHHHHHHHHHHHHHHHHHHHHHHHHTSPPTTS-HHHHHHHHHHHHHHTT--HHHHHHHHHHT---HHHHHHHHHHHT--

pLDDT: mean 78.61, std 17.54, range [29.94, 98.31]

Sequence (319 aa):
NEVNRTEGLEASLAEAGNSLRVSEQCTREAVEQLDHERVQFQLALQEQQKSRLDLERTTEDRVRAMITERESKGAEEVLLERTRVEAERGQLTLERAANEEVLARISEGLANQDANMRLLEDAEEQLRSDRENHEAMLAQAYAQLGRQQTNLEIEKRNATLKSQAERIRPSPILTPYDSVDRTIPLEHFLTRFDELLEEYDITETQLVRIFDDRLTSSGVRSVQDWWARRCRDSEQSSWPAAREAFRKEFIQKTMSRKMSEITENARRKRTETVRDYAWRIADAARDAGLQSDRAVVMLINGCDHSQVSNCLRGAATRC

Organism: Aphanomyces astaci (NCBI:txid112090)

InterPro domains:
  IPR005162 Retrotransposon-derived protein PEG10, N-terminal capsid-like domain [PF03732] (225-302)